Protein AF-0000000087408043 (afdb_homodimer)

Nearest PDB structures (foldseek):
  1xx7-assembly1_C  TM=9.697E-01  e=5.633E-14  Pyrococcus furiosus
  1xx7-assembly1_F  TM=9.811E-01  e=5.383E-13  Pyrococcus furiosus
  1xx7-assembly1_D  TM=9.753E-01  e=1.005E-12  Pyrococcus furiosus
  2cqz-assembly1_D  TM=9.389E-01  e=9.580E-13  Pyrococcus horikoshii OT3
  1xx7-assembly1_E  TM=9.677E-01  e=1.969E-12  Pyrococcus furiosus

Sequence (370 aa):
MSIIDLFIEAGNLKKLPRTGWLLRGVSNPESIADHSYRVALITLFLADELRAKGVEIDVERALKIAVLHDLAEARVTDIPLTAQYYLDKGKAEKKAAMELFIKTPNPREYFRLWREYEEGLSLEGRLVKFADKLEMLVQAHEYENAGFKDLDEFWSALDSLMESEFYEHFRELVEELAGLRKQNRMSIIDLFIEAGNLKKLPRTGWLLRGVSNPESIADHSYRVALITLFLADELRAKGVEIDVERALKIAVLHDLAEARVTDIPLTAQYYLDKGKAEKKAAMELFIKTPNPREYFRLWREYEEGLSLEGRLVKFADKLEMLVQAHEYENAGFKDLDEFWSALDSLMESEFYEHFRELVEELAGLRKQNR

Radius of gyration: 19.69 Å; Cα contacts (8 Å, |Δi|>4): 497; chains: 2; bounding box: 42×51×47 Å

Solvent-accessible surface area (backbone atoms only — not comparable to full-atom values): 19603 Å² total; per-residue (Å²): 124,54,57,63,55,50,58,56,45,52,50,41,22,50,71,37,50,40,38,62,45,41,78,48,65,40,87,80,48,55,23,44,21,24,51,39,29,52,23,28,46,47,34,48,56,52,41,52,50,40,38,74,71,68,44,95,63,57,53,46,59,26,43,54,28,30,60,44,59,60,56,26,33,39,75,69,45,62,75,33,74,81,54,43,77,80,39,65,56,66,61,55,36,50,54,36,36,52,64,56,30,64,44,45,98,51,30,69,59,52,49,50,38,38,44,20,41,78,68,48,73,38,73,43,20,40,46,35,52,52,26,44,51,50,44,50,44,55,49,49,50,52,42,40,75,73,66,52,59,82,61,64,75,61,55,58,50,52,58,56,48,66,70,36,90,56,22,81,82,40,42,68,60,54,50,50,54,57,49,56,53,60,68,75,101,123,55,57,62,55,50,56,56,45,53,48,40,22,50,72,38,49,39,39,62,45,42,78,47,64,38,88,81,47,55,23,44,22,24,52,40,29,54,22,28,47,46,34,49,56,52,39,51,49,39,39,73,70,66,44,95,60,58,53,47,58,26,42,53,30,30,61,44,60,59,55,27,35,39,76,69,43,65,75,33,73,81,54,42,77,80,39,63,56,68,61,54,35,51,54,37,35,53,63,56,30,63,45,45,98,51,30,69,59,53,49,50,41,38,44,20,43,77,67,48,71,37,72,42,20,40,46,35,53,51,27,44,50,50,44,50,45,54,49,49,51,53,43,40,74,72,66,50,59,83,60,63,76,60,56,58,50,52,59,56,48,66,70,36,92,56,22,82,83,40,42,69,60,53,50,49,54,56,50,54,54,60,68,77,101

InterPro domains:
  IPR003607 HD/PDEase domain [SM00471] (28-146)
  IPR003607 HD/PDEase domain [cd00077] (30-152)
  IPR006674 HD domain [PF13023] (11-157)
  IPR039356 5'-deoxynucleotidase YfbR/HDDC2 [PTHR11845] (4-182)

pLDDT: mean 94.1, std 6.01, range [60.28, 98.88]

Foldseek 3Di:
DAVVVLVVLLCLQQVAFQVQVVVLPPVDHGGNQRLLVQLLVLLLVLQVLCVVVVHPGDSVLLNLLSNLQCSLCSPVPNDDPVCCVVPVPVVSSLVSLQVSLVNDPCSPVSSVSNVCQVVVVDPSNVSSVLSSLLSQLVSVLVVLVVPRDDPVVSCVCLVVNCPDPCCVVCVVVSVVSVVSVVVSD/DAVVVLVVLLCLQQVAFQVQVVVLPPPDHGGNQRLLVQLLVLLLVLQVLCVVVVHPGDSVLLNLLSNLQCSLCSPVPNDDPVCCVVPVPVVSSLVSLQVSLVNDPCSPVSSVSNVCLVVVVDPSNLSSVLSSLLSQLVSVLVVLVVPRDDPVVSCVCLVVNCPDPCCVVCVVVSVVSVVSVVVSD

Secondary structure (DSSP, 8-state):
--HHHHHHHHTHHHH-B-HHHHTTT-SSPPBHHHHHHHHHHHHHHHHHHHHHTT----HHHHHHHHHHTTTTHHHH----HHHHTTS-HHHHHHHHHHHHHTTSS-HHHHHHHHHHHHHT-SHHHHHHHHHHHHHHHHHHHHHHHTT----HHHHTHHHHHHHSTTTTTTHHHHHHHHHHHHHH-/--HHHHHHHHTHHHH-B-HHHHTTT-SSPPBHHHHHHHHHHHHHHHHHHHHHTT----HHHHHHHHHHTTTTHHHH----HHHHTTS-HHHHHHHHHHHHHTTSS-HHHHHHHHHHHHHT-SHHHHHHHHHHHHHHHHHHHHHHHTT----HHHHTHHHHHHHSTTTTTTHHHHHHHHHHHHHH-

Organism: NCBI:txid2598455

Structure (mmCIF, N/CA/C/O backbone):
data_AF-0000000087408043-model_v1
#
loop_
_entity.id
_entity.type
_entity.pdbx_description
1 polymer "5'-deoxynucleotidase"
#
loop_
_atom_site.group_PDB
_atom_site.id
_atom_site.type_symbol
_atom_site.label_atom_id
_atom_site.label_alt_id
_atom_site.label_comp_id
_atom_site.label_asym_id
_atom_site.label_entity_id
_atom_site.label_seq_id
_atom_site.pdbx_PDB_ins_code
_atom_site.Cartn_x
_atom_site.Cartn_y
_atom_site.Cartn_z
_atom_site.occupancy
_atom_site.B_iso_or_equiv
_atom_site.auth_seq_id
_atom_site.auth_comp_id
_atom_site.auth_asym_id
_atom_site.auth_atom_id
_atom_site.pdbx_PDB_model_num
ATOM 1 N N . MET A 1 1 ? -7.551 -5.297 -23.344 1 60.69 1 MET A N 1
ATOM 2 C CA . MET A 1 1 ? -6.57 -5.141 -22.266 1 60.69 1 MET A CA 1
ATOM 3 C C . MET A 1 1 ? -6.977 -5.945 -21.047 1 60.69 1 MET A C 1
ATOM 5 O O . MET A 1 1 ? -8.141 -5.934 -20.641 1 60.69 1 MET A O 1
ATOM 9 N N . SER A 1 2 ? -6.027 -6.836 -20.641 1 84.25 2 SER A N 1
ATOM 10 C CA . SER A 1 2 ? -6.309 -7.762 -19.547 1 84.25 2 SER A CA 1
ATOM 11 C C . SER A 1 2 ? -5.992 -7.129 -18.188 1 84.25 2 SER A C 1
ATOM 13 O O . SER A 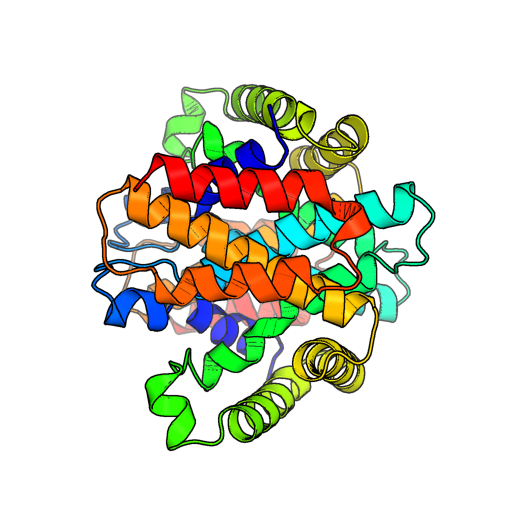1 2 ? -5.344 -6.082 -18.125 1 84.25 2 SER A O 1
ATOM 15 N N . ILE A 1 3 ? -6.621 -7.5 -17.172 1 90.12 3 ILE A N 1
ATOM 16 C CA . ILE A 1 3 ? -6.398 -6.965 -15.836 1 90.12 3 ILE A CA 1
ATOM 17 C C . ILE A 1 3 ? -4.922 -7.09 -15.469 1 90.12 3 ILE A C 1
ATOM 19 O O . ILE A 1 3 ? -4.398 -6.293 -14.68 1 90.12 3 ILE A O 1
ATOM 23 N N . ILE A 1 4 ? -4.238 -7.961 -16.094 1 92.62 4 ILE A N 1
ATOM 24 C CA . ILE A 1 4 ? -2.807 -8.125 -15.867 1 92.62 4 ILE A CA 1
ATOM 25 C C . ILE A 1 4 ? -2.062 -6.891 -16.375 1 92.62 4 ILE A C 1
ATOM 27 O O . ILE A 1 4 ? -1.07 -6.473 -15.766 1 92.62 4 ILE A O 1
ATOM 31 N N . ASP A 1 5 ? -2.559 -6.324 -17.469 1 92.88 5 ASP A N 1
ATOM 32 C CA . ASP A 1 5 ? -1.953 -5.098 -17.984 1 92.88 5 ASP A CA 1
ATOM 33 C C . ASP A 1 5 ? -2.031 -3.977 -16.953 1 92.88 5 ASP A C 1
ATOM 35 O O . ASP A 1 5 ? -1.109 -3.168 -16.828 1 92.88 5 ASP A O 1
ATOM 39 N N . LEU A 1 6 ? -3.109 -3.969 -16.266 1 94.25 6 LEU A N 1
ATOM 40 C CA . LEU A 1 6 ? -3.277 -2.969 -15.211 1 94.25 6 LEU A CA 1
ATOM 41 C C . LEU A 1 6 ? -2.301 -3.213 -14.062 1 94.25 6 LEU A C 1
ATOM 43 O O . LEU A 1 6 ? -1.716 -2.27 -13.531 1 94.25 6 LEU A O 1
ATOM 47 N N . PHE A 1 7 ? -2.145 -4.465 -13.68 1 96.44 7 PHE A N 1
ATOM 48 C CA . PHE A 1 7 ? -1.211 -4.801 -12.617 1 96.44 7 PHE A CA 1
ATOM 49 C C . PHE A 1 7 ? 0.212 -4.406 -12.992 1 96.44 7 PHE A C 1
ATOM 51 O O . PHE A 1 7 ? 0.951 -3.861 -12.172 1 96.44 7 PHE A O 1
ATOM 58 N N . ILE A 1 8 ? 0.54 -4.66 -14.234 1 95.5 8 ILE A N 1
ATOM 59 C CA . ILE A 1 8 ? 1.873 -4.328 -14.719 1 95.5 8 ILE A CA 1
ATOM 60 C C . ILE A 1 8 ? 2.051 -2.812 -14.742 1 95.5 8 ILE A C 1
ATOM 62 O O . ILE A 1 8 ? 3.059 -2.291 -14.258 1 95.5 8 ILE A O 1
ATOM 66 N N . GLU A 1 9 ? 1.071 -2.113 -15.25 1 95.06 9 GLU A N 1
ATOM 67 C CA . GLU A 1 9 ? 1.131 -0.656 -15.32 1 95.06 9 GLU A CA 1
ATOM 68 C C . GLU A 1 9 ? 1.212 -0.043 -13.922 1 95.06 9 GLU A C 1
ATOM 70 O O . GLU A 1 9 ? 1.909 0.952 -13.719 1 95.06 9 GLU A O 1
ATOM 75 N N . ALA A 1 10 ? 0.468 -0.609 -12.945 1 96.88 10 ALA A N 1
ATOM 76 C CA . ALA A 1 10 ? 0.521 -0.137 -11.562 1 96.88 10 ALA A CA 1
ATOM 77 C C . ALA A 1 10 ? 1.93 -0.273 -10.992 1 96.88 10 ALA A C 1
ATOM 79 O O . ALA A 1 10 ? 2.293 0.428 -10.047 1 96.88 10 ALA A O 1
ATOM 80 N N . GLY A 1 11 ? 2.73 -1.156 -11.562 1 97 11 GLY A N 1
ATOM 81 C CA . GLY A 1 11 ? 4.113 -1.339 -11.156 1 97 11 GLY A CA 1
ATOM 82 C C . GLY A 1 11 ? 4.965 -0.102 -11.367 1 97 11 GLY A C 1
ATOM 83 O O . GLY A 1 11 ? 6.008 0.058 -10.727 1 97 11 GLY A O 1
ATOM 84 N N . ASN A 1 12 ? 4.52 0.788 -12.281 1 97 12 ASN A N 1
ATOM 85 C CA . ASN A 1 12 ? 5.227 2.049 -12.484 1 97 12 ASN A CA 1
ATOM 86 C C . ASN A 1 12 ? 5.301 2.863 -11.195 1 97 12 ASN A C 1
ATOM 88 O O . ASN A 1 12 ? 6.27 3.59 -10.969 1 97 12 ASN A O 1
ATOM 92 N N . LEU A 1 13 ? 4.289 2.707 -10.312 1 98.25 13 LEU A N 1
ATOM 93 C CA . LEU A 1 13 ? 4.23 3.477 -9.07 1 98.25 13 LEU A CA 1
ATOM 94 C C . LEU A 1 13 ? 5.379 3.1 -8.141 1 98.25 13 LEU A C 1
ATOM 96 O O . LEU A 1 13 ? 5.773 3.891 -7.285 1 98.25 13 LEU A O 1
ATOM 100 N N . LYS A 1 14 ? 5.906 1.876 -8.305 1 98.12 14 LYS A N 1
ATOM 101 C CA . LYS A 1 14 ? 7.027 1.411 -7.5 1 98.12 14 LYS A CA 1
ATOM 102 C C . LYS A 1 14 ? 8.336 2.059 -7.945 1 98.12 14 LYS A C 1
ATOM 104 O O . LYS A 1 14 ? 9.305 2.104 -7.188 1 98.12 14 LYS A O 1
ATOM 109 N N . LYS A 1 15 ? 8.391 2.529 -9.148 1 96.12 15 LYS A N 1
ATOM 110 C CA . LYS A 1 15 ? 9.617 3.039 -9.758 1 96.12 15 LYS A CA 1
ATOM 111 C C . LYS A 1 15 ? 9.656 4.562 -9.719 1 96.12 15 LYS A C 1
ATOM 113 O O . LYS A 1 15 ? 10.734 5.164 -9.773 1 96.12 15 LYS A O 1
ATOM 118 N N . LEU A 1 16 ? 8.516 5.188 -9.664 1 96.19 16 LEU A N 1
ATOM 119 C CA . LEU A 1 16 ? 8.414 6.641 -9.727 1 96.19 16 LEU A CA 1
ATOM 120 C C . LEU A 1 16 ? 8.633 7.262 -8.352 1 96.19 16 LEU A C 1
ATOM 122 O O . LEU A 1 16 ? 7.898 6.969 -7.406 1 96.19 16 LEU A O 1
ATOM 126 N N . PRO A 1 17 ? 9.664 8.125 -8.227 1 95.75 17 PRO A N 1
ATOM 127 C CA . PRO A 1 17 ? 9.898 8.797 -6.949 1 95.75 17 PRO A CA 1
ATOM 128 C C . PRO A 1 17 ? 8.867 9.883 -6.648 1 95.75 17 PRO A C 1
ATOM 130 O O . PRO A 1 17 ? 8.281 10.445 -7.57 1 95.75 17 PRO A O 1
ATOM 133 N N . ARG A 1 18 ? 8.617 10.172 -5.387 1 96.56 18 ARG A N 1
ATOM 134 C CA . ARG A 1 18 ? 7.906 11.383 -5.004 1 96.56 18 ARG A CA 1
ATOM 135 C C . ARG A 1 18 ? 8.727 12.625 -5.348 1 96.56 18 ARG A C 1
ATOM 137 O O . ARG A 1 18 ? 9.648 12.992 -4.617 1 96.56 18 ARG A O 1
ATOM 144 N N . THR A 1 19 ? 8.32 13.297 -6.391 1 94.06 19 THR A N 1
ATOM 145 C CA . THR A 1 19 ? 9.133 14.32 -7.039 1 94.06 19 THR A CA 1
ATOM 146 C C . THR A 1 19 ? 9.305 15.539 -6.133 1 94.06 19 THR A C 1
ATOM 148 O O . THR A 1 19 ? 10.336 16.203 -6.164 1 94.06 19 THR A O 1
ATOM 151 N N . GLY A 1 20 ? 8.312 15.797 -5.332 1 91.88 20 GLY A N 1
ATOM 152 C CA . GLY A 1 20 ? 8.43 16.906 -4.406 1 91.88 20 GLY A CA 1
ATOM 153 C C . GLY A 1 20 ? 9.641 16.812 -3.496 1 91.88 20 GLY A C 1
ATOM 154 O O . GLY A 1 20 ? 10.328 17.797 -3.258 1 91.88 20 GLY A O 1
ATOM 155 N N . TRP A 1 21 ? 9.914 15.609 -2.977 1 95.38 21 TRP A N 1
ATOM 156 C CA . TRP A 1 21 ? 11.086 15.375 -2.131 1 95.38 21 TRP A CA 1
ATOM 157 C C . TRP A 1 21 ? 12.375 15.531 -2.928 1 95.38 21 TRP A C 1
ATOM 159 O O . TRP A 1 21 ? 13.352 16.109 -2.441 1 95.38 21 TRP A O 1
ATOM 169 N N . LEU A 1 22 ? 12.32 14.969 -4.117 1 92.88 22 LEU A N 1
ATOM 170 C CA . LEU A 1 22 ? 13.492 15 -4.988 1 92.88 22 LEU A CA 1
ATOM 171 C C . LEU A 1 22 ? 13.93 16.438 -5.266 1 92.88 22 LEU A C 1
ATOM 173 O O . LEU A 1 22 ? 15.117 16.75 -5.207 1 92.88 22 LEU A O 1
ATOM 177 N N . LEU A 1 23 ? 13.031 17.266 -5.52 1 92.44 23 LEU A N 1
ATOM 178 C CA . LEU A 1 23 ? 13.297 18.672 -5.859 1 92.44 23 LEU A CA 1
ATOM 179 C C . LEU A 1 23 ? 13.828 19.422 -4.648 1 92.44 23 LEU A C 1
ATOM 181 O O . LEU A 1 23 ? 14.414 20.5 -4.797 1 92.44 23 LEU A O 1
ATOM 185 N N . ARG A 1 24 ? 13.664 18.844 -3.48 1 93 24 ARG A N 1
ATOM 186 C CA . ARG A 1 24 ? 14.133 19.5 -2.268 1 93 24 ARG A CA 1
ATOM 187 C C . ARG A 1 24 ? 15.414 18.844 -1.754 1 93 24 ARG A C 1
ATOM 189 O O . ARG A 1 24 ? 15.82 19.094 -0.616 1 93 24 ARG A O 1
ATOM 196 N N . GLY A 1 25 ? 15.922 17.953 -2.576 1 92.81 25 GLY A N 1
ATOM 197 C CA . GLY A 1 25 ? 17.281 17.484 -2.295 1 92.81 25 GLY A CA 1
ATOM 198 C C . GLY A 1 25 ? 17.312 16.094 -1.682 1 92.81 25 GLY A C 1
ATOM 199 O O . GLY A 1 25 ? 18.375 15.586 -1.364 1 92.81 25 GLY A O 1
ATOM 200 N N . VAL A 1 26 ? 16.203 15.539 -1.469 1 94.62 26 VAL A N 1
ATOM 201 C CA . VAL A 1 26 ? 16.219 14.148 -1.018 1 94.62 26 VAL A CA 1
ATOM 202 C C . VAL A 1 26 ? 16.656 13.234 -2.162 1 94.62 26 VAL A C 1
ATOM 204 O O . VAL A 1 26 ? 15.891 13.016 -3.109 1 94.62 26 VAL A O 1
ATOM 207 N N . SER A 1 27 ? 17.781 12.656 -2.195 1 92.44 27 SER A N 1
ATOM 208 C CA . SER A 1 27 ? 18.438 12 -3.322 1 92.44 27 SER A CA 1
ATOM 209 C C . SER A 1 27 ? 17.703 10.719 -3.707 1 92.44 27 SER A C 1
ATOM 211 O O . SER A 1 27 ? 17.578 10.398 -4.891 1 92.44 27 SER A O 1
ATOM 213 N N . ASN A 1 28 ? 17.25 9.875 -2.732 1 92.88 28 ASN A N 1
ATOM 214 C CA . ASN A 1 28 ? 16.531 8.625 -2.975 1 92.88 28 ASN A CA 1
ATOM 215 C C . ASN A 1 28 ? 15.211 8.586 -2.213 1 92.88 28 ASN A C 1
ATOM 217 O O . ASN A 1 28 ? 15.039 7.77 -1.301 1 92.88 28 ASN A O 1
ATOM 221 N N . PRO A 1 29 ? 14.305 9.422 -2.699 1 96.88 29 PRO A N 1
ATOM 222 C CA . PRO A 1 29 ? 13.047 9.492 -1.956 1 96.88 29 PRO A CA 1
ATOM 223 C C . PRO A 1 29 ? 12.188 8.234 -2.137 1 96.88 29 PRO A C 1
ATOM 225 O O . PRO A 1 29 ? 12.477 7.406 -3.002 1 96.88 29 PRO A O 1
ATOM 228 N N . GLU A 1 30 ? 11.234 8.141 -1.348 1 98 30 GLU A N 1
ATOM 229 C CA . GLU A 1 30 ? 10.258 7.062 -1.46 1 98 30 GLU A CA 1
ATOM 230 C C . GLU A 1 30 ? 9.555 7.094 -2.812 1 98 30 GLU A C 1
ATOM 232 O O . GLU A 1 30 ? 9.414 8.156 -3.422 1 98 30 GLU A O 1
ATOM 237 N N . SER A 1 31 ? 9.125 5.91 -3.264 1 98.31 31 SER A N 1
ATOM 238 C CA . SER A 1 31 ? 8.32 5.828 -4.477 1 98.31 31 SER A CA 1
ATOM 239 C C . SER A 1 31 ? 6.871 6.223 -4.207 1 98.31 31 SER A C 1
ATOM 241 O O . SER A 1 31 ? 6.469 6.379 -3.051 1 98.31 31 SER A O 1
ATOM 243 N N . ILE A 1 32 ? 6.078 6.406 -5.246 1 98.44 32 ILE A N 1
ATOM 244 C CA . ILE A 1 32 ? 4.652 6.691 -5.113 1 98.44 32 ILE A CA 1
ATOM 245 C C . ILE A 1 32 ? 3.953 5.512 -4.438 1 98.44 32 ILE A C 1
ATOM 247 O O . ILE A 1 32 ? 3.092 5.707 -3.576 1 98.44 32 ILE A O 1
ATOM 251 N N . ALA A 1 33 ? 4.348 4.258 -4.809 1 98.75 33 ALA A N 1
ATOM 252 C CA . ALA A 1 33 ? 3.75 3.068 -4.203 1 98.75 33 ALA A CA 1
ATOM 253 C C . ALA A 1 33 ? 4.082 2.984 -2.719 1 98.75 33 ALA A C 1
ATOM 255 O O . ALA A 1 33 ? 3.234 2.607 -1.906 1 98.75 33 ALA A O 1
ATOM 256 N N . ASP A 1 34 ? 5.355 3.328 -2.336 1 98.62 34 ASP A N 1
ATOM 257 C CA . ASP A 1 34 ? 5.754 3.402 -0.934 1 98.62 34 ASP A CA 1
ATOM 258 C C . ASP A 1 34 ? 4.812 4.312 -0.144 1 98.62 34 ASP A C 1
ATOM 260 O O . ASP A 1 34 ? 4.297 3.92 0.905 1 98.62 34 ASP A O 1
ATOM 264 N N . HIS A 1 35 ? 4.637 5.449 -0.674 1 98.69 35 HIS A N 1
ATOM 265 C CA . HIS A 1 35 ? 3.768 6.453 -0.066 1 98.69 35 HIS A CA 1
ATOM 266 C C . HIS A 1 35 ? 2.334 5.941 0.043 1 98.69 35 HIS A C 1
ATOM 268 O O . HIS A 1 35 ? 1.718 6.035 1.107 1 98.69 35 HIS A O 1
ATOM 274 N N . SER A 1 36 ? 1.802 5.406 -1.021 1 98.81 36 SER A N 1
ATOM 275 C CA . SER A 1 36 ? 0.41 4.973 -1.08 1 98.81 36 SER A CA 1
ATOM 276 C C . SER A 1 36 ? 0.149 3.818 -0.118 1 98.81 36 SER A C 1
ATOM 278 O O . SER A 1 36 ? -0.943 3.705 0.443 1 98.81 36 SER A O 1
ATOM 280 N N . TYR A 1 37 ? 1.163 2.957 0.085 1 98.81 37 TYR A N 1
ATOM 281 C CA . TYR A 1 37 ? 1.024 1.879 1.059 1 98.81 37 TYR A CA 1
ATOM 282 C C . TYR A 1 37 ? 0.785 2.436 2.457 1 98.81 37 TYR A C 1
ATOM 284 O O . TYR A 1 37 ? -0.15 2.02 3.145 1 98.81 37 TYR A O 1
ATOM 292 N N . ARG A 1 38 ? 1.639 3.314 2.867 1 98.81 38 ARG A N 1
ATOM 293 C CA . ARG A 1 38 ? 1.516 3.84 4.223 1 98.81 38 ARG A CA 1
ATOM 294 C C . ARG A 1 38 ? 0.249 4.676 4.375 1 98.81 38 ARG A C 1
ATOM 296 O O . ARG A 1 38 ? -0.361 4.699 5.445 1 98.81 38 ARG A O 1
ATOM 303 N N . VAL A 1 39 ? -0.211 5.328 3.264 1 98.88 39 VAL A N 1
ATOM 304 C CA . VAL A 1 39 ? -1.492 6.027 3.301 1 98.88 39 VAL A CA 1
ATOM 305 C C . VAL A 1 39 ? -2.615 5.031 3.584 1 98.88 39 VAL A C 1
ATOM 307 O O . VAL A 1 39 ? -3.504 5.305 4.395 1 98.88 39 VAL A O 1
ATOM 310 N N . ALA A 1 40 ? -2.588 3.898 2.916 1 98.88 40 ALA A N 1
ATOM 311 C CA . ALA A 1 40 ? -3.609 2.877 3.133 1 98.88 40 ALA A CA 1
ATOM 312 C C . ALA A 1 40 ? -3.576 2.363 4.57 1 98.88 40 ALA A C 1
ATOM 314 O O . ALA A 1 40 ? -4.621 2.172 5.191 1 98.88 40 ALA A O 1
ATOM 315 N N . LEU A 1 41 ? -2.389 2.166 5.121 1 98.5 41 LEU A N 1
ATOM 316 C CA . LEU A 1 41 ? -2.221 1.707 6.496 1 98.5 41 LEU A CA 1
ATOM 317 C C . LEU A 1 41 ? -2.797 2.719 7.48 1 98.5 41 LEU A C 1
ATOM 319 O O . LEU A 1 41 ? -3.551 2.35 8.383 1 98.5 41 LEU A O 1
ATOM 323 N N . ILE A 1 42 ? -2.443 3.988 7.309 1 98.38 42 ILE A N 1
ATOM 324 C CA . ILE A 1 42 ? -2.93 5.059 8.172 1 98.38 42 ILE A CA 1
ATOM 325 C C . ILE A 1 42 ? -4.449 5.156 8.07 1 98.38 42 ILE A C 1
ATOM 327 O O . ILE A 1 42 ? -5.145 5.254 9.086 1 98.38 42 ILE A O 1
ATOM 331 N N . THR A 1 43 ? -4.949 5.094 6.836 1 98.69 43 THR A N 1
ATOM 332 C CA . THR A 1 43 ? -6.391 5.16 6.605 1 98.69 43 THR A CA 1
ATOM 333 C C . THR A 1 43 ? -7.109 4.047 7.363 1 98.69 43 THR A C 1
ATOM 335 O O . THR A 1 43 ? -8.156 4.277 7.965 1 98.69 43 THR A O 1
ATOM 338 N N . LEU A 1 44 ? -6.57 2.852 7.32 1 98.38 44 LEU A N 1
ATOM 339 C CA . LEU A 1 44 ? -7.16 1.713 8.016 1 98.38 44 LEU A CA 1
ATOM 340 C C . LEU A 1 44 ? -7.34 2.014 9.5 1 98.38 44 LEU A C 1
ATOM 342 O O . LEU A 1 44 ? -8.445 1.887 10.031 1 98.38 44 LEU A O 1
ATOM 346 N N . PHE A 1 45 ? -6.293 2.48 10.156 1 97.56 45 PHE A N 1
ATOM 347 C CA . PHE A 1 45 ? -6.332 2.709 11.594 1 97.56 45 PHE A CA 1
ATOM 348 C C . PHE A 1 45 ? -7.258 3.871 11.938 1 97.56 45 PHE A C 1
ATOM 350 O O . PHE A 1 45 ? -8.023 3.803 12.898 1 97.56 45 PHE A O 1
ATOM 357 N N . LEU A 1 46 ? -7.219 4.941 11.164 1 97.75 46 LEU A N 1
ATOM 358 C CA . LEU A 1 46 ? -8.055 6.105 11.43 1 97.75 46 LEU A CA 1
ATOM 359 C C . LEU A 1 46 ? -9.523 5.777 11.211 1 97.75 46 LEU A C 1
ATOM 361 O O . LEU A 1 46 ? -10.383 6.184 12.008 1 97.75 46 LEU A O 1
ATOM 365 N N . ALA A 1 47 ? -9.828 5.078 10.109 1 98.12 47 ALA A N 1
ATOM 366 C CA . ALA A 1 47 ? -11.211 4.723 9.805 1 98.12 47 ALA A CA 1
ATOM 367 C C . ALA A 1 47 ? -11.797 3.822 10.891 1 98.12 47 ALA A C 1
ATOM 369 O O . ALA A 1 47 ? -12.93 4.027 11.328 1 98.12 47 ALA A O 1
ATOM 370 N N . ASP A 1 48 ? -11.047 2.824 11.305 1 97.31 48 ASP A N 1
ATOM 371 C CA . ASP A 1 48 ? -11.5 1.937 12.367 1 97.31 48 ASP A CA 1
ATOM 372 C C . ASP A 1 48 ? -11.734 2.709 13.664 1 97.31 48 ASP A C 1
ATOM 374 O O . ASP A 1 48 ? -12.688 2.426 14.398 1 97.31 48 ASP A O 1
ATOM 378 N N . GLU A 1 49 ? -10.812 3.623 13.977 1 96.06 49 GLU A N 1
ATOM 379 C CA . GLU A 1 49 ? -10.969 4.434 15.18 1 96.06 49 GLU A CA 1
ATOM 380 C C . GLU A 1 49 ? -12.227 5.285 15.117 1 96.06 49 GLU A C 1
ATOM 382 O O . GLU A 1 49 ? -12.961 5.398 16.109 1 96.06 49 GLU A O 1
ATOM 387 N N . LEU A 1 50 ? -12.484 5.926 13.984 1 97.38 50 LEU A N 1
ATOM 388 C CA . LEU A 1 50 ? -13.695 6.719 13.812 1 97.38 50 LEU A CA 1
ATOM 389 C C . LEU A 1 50 ? -14.938 5.859 14 1 97.38 50 LEU A C 1
ATOM 391 O O . LEU A 1 50 ? -15.883 6.266 14.688 1 97.38 50 LEU A O 1
ATOM 395 N N . ARG A 1 51 ? -14.914 4.699 13.336 1 96.5 51 ARG A N 1
ATOM 396 C CA . ARG A 1 51 ? -16.031 3.777 13.484 1 96.5 51 ARG A CA 1
ATOM 397 C C . ARG A 1 51 ? -16.25 3.41 14.953 1 96.5 51 ARG A C 1
ATOM 399 O O . ARG A 1 51 ? -17.391 3.381 15.43 1 96.5 51 ARG A O 1
ATOM 406 N N . ALA A 1 52 ? -15.172 3.139 15.68 1 95.06 52 ALA A N 1
ATOM 407 C CA . ALA A 1 52 ? -15.234 2.777 17.094 1 95.06 52 ALA A CA 1
ATOM 408 C C . ALA A 1 52 ? -15.797 3.928 17.922 1 95.06 52 ALA A C 1
ATOM 410 O O . ALA A 1 52 ? -16.453 3.703 18.953 1 95.06 52 ALA A O 1
ATOM 411 N N . LYS A 1 53 ? -15.617 5.141 17.484 1 95.25 53 LYS A N 1
ATOM 412 C CA . LYS A 1 53 ? -16.078 6.336 18.172 1 95.25 53 LYS A CA 1
ATOM 413 C C . LYS A 1 53 ? -17.516 6.676 17.781 1 95.25 53 LYS A C 1
ATOM 415 O O . LYS A 1 53 ? -18.047 7.703 18.203 1 95.25 53 LYS A O 1
ATOM 420 N N . GLY A 1 54 ? -18.078 5.91 16.922 1 96 54 GLY A N 1
ATOM 421 C CA . GLY A 1 54 ? -19.484 6.062 16.578 1 96 54 GLY A CA 1
ATOM 422 C C . GLY A 1 54 ? -19.719 6.895 15.336 1 96 54 GLY A C 1
ATOM 423 O O . GLY A 1 54 ? -20.859 7.184 14.977 1 96 54 GLY A O 1
ATOM 424 N N . VAL A 1 55 ? -18.641 7.258 14.648 1 96.69 55 VAL A N 1
ATOM 425 C CA . VAL A 1 55 ? -18.781 7.988 13.391 1 96.69 55 VAL A CA 1
ATOM 426 C C . VAL A 1 55 ? -19.234 7.035 12.289 1 96.69 55 VAL A C 1
ATOM 428 O O . VAL A 1 55 ? -18.734 5.91 12.188 1 96.69 55 VAL A O 1
ATOM 431 N N . GLU A 1 56 ? -20.219 7.43 11.5 1 97.06 56 GLU A N 1
ATOM 432 C CA . GLU A 1 56 ? -20.703 6.609 10.391 1 97.06 56 GLU A CA 1
ATOM 433 C C . GLU A 1 56 ? -19.719 6.633 9.219 1 97.06 56 GLU A C 1
ATOM 435 O O . GLU A 1 56 ? -19.922 7.355 8.242 1 97.06 56 GLU A O 1
ATOM 440 N N . ILE A 1 57 ? -18.734 5.832 9.273 1 97.62 57 ILE A N 1
ATOM 441 C CA . ILE A 1 57 ? -17.719 5.742 8.234 1 97.62 57 ILE A CA 1
ATOM 442 C C . ILE A 1 57 ? -17.703 4.332 7.645 1 97.62 57 ILE A C 1
ATOM 444 O O . ILE A 1 57 ? -17.875 3.348 8.367 1 97.62 57 ILE A O 1
ATOM 448 N N . ASP A 1 58 ? -17.672 4.227 6.336 1 98.56 58 ASP A N 1
ATOM 449 C CA . ASP A 1 58 ? -17.5 2.965 5.621 1 98.56 58 ASP A CA 1
ATOM 450 C C . ASP A 1 58 ? -16.031 2.635 5.426 1 98.56 58 ASP A C 1
ATOM 452 O O . ASP A 1 58 ? -15.398 3.102 4.473 1 98.56 58 ASP A O 1
ATOM 456 N N . VAL A 1 59 ? -15.477 1.717 6.23 1 98.38 59 VAL A N 1
ATOM 457 C CA . VAL A 1 59 ? -14.055 1.41 6.246 1 98.38 59 VAL A CA 1
ATOM 458 C C . VAL A 1 59 ? -13.648 0.77 4.922 1 98.38 59 VAL A C 1
ATOM 460 O O . VAL A 1 59 ? -12.57 1.054 4.395 1 98.38 59 VAL A O 1
ATOM 463 N N . GLU A 1 60 ? -14.508 -0.127 4.398 1 98.69 60 GLU A N 1
ATOM 464 C CA . GLU A 1 60 ? -14.227 -0.724 3.096 1 98.69 60 GLU A CA 1
ATOM 465 C C . GLU A 1 60 ? -14.023 0.348 2.029 1 98.69 60 GLU A C 1
ATOM 467 O O . GLU A 1 60 ? -13.039 0.314 1.285 1 98.69 60 GLU A O 1
ATOM 472 N N . ARG A 1 61 ? -14.969 1.225 2.018 1 98.5 61 ARG A N 1
ATOM 473 C CA . ARG A 1 61 ? -14.93 2.301 1.032 1 98.5 61 ARG A CA 1
ATOM 474 C C . ARG A 1 61 ? -13.68 3.16 1.213 1 98.5 61 ARG A C 1
ATOM 476 O O . ARG A 1 61 ? -13 3.492 0.239 1 98.5 61 ARG A O 1
ATOM 483 N N . ALA A 1 62 ? -13.312 3.533 2.447 1 98.88 62 ALA A N 1
ATOM 484 C CA . ALA A 1 62 ? -12.125 4.328 2.738 1 98.88 62 ALA A CA 1
ATOM 485 C C . ALA A 1 62 ? -10.859 3.617 2.266 1 98.88 62 ALA A C 1
ATOM 487 O O . ALA A 1 62 ? -9.984 4.238 1.661 1 98.88 62 ALA A O 1
ATOM 488 N N . LEU A 1 63 ? -10.789 2.326 2.475 1 98.81 63 LEU A N 1
ATOM 489 C CA . LEU A 1 63 ? -9.617 1.554 2.078 1 98.81 63 LEU A CA 1
ATOM 490 C C . LEU A 1 63 ? -9.516 1.447 0.561 1 98.81 63 LEU A C 1
ATOM 492 O O . LEU A 1 63 ? -8.43 1.528 -0.005 1 98.81 63 LEU A O 1
ATOM 496 N N . LYS A 1 64 ? -10.664 1.223 -0.075 1 98.69 64 LYS A N 1
ATOM 497 C CA . LYS A 1 64 ? -10.664 1.199 -1.535 1 98.69 64 LYS A CA 1
ATOM 498 C C . LYS A 1 64 ? -10.125 2.51 -2.105 1 98.69 64 LYS A C 1
ATOM 500 O O . LYS A 1 64 ? -9.289 2.502 -3.008 1 98.69 64 LYS A O 1
ATOM 505 N N . ILE A 1 65 ? -10.578 3.607 -1.536 1 98.81 65 ILE A N 1
ATOM 506 C CA . ILE A 1 65 ? -10.141 4.922 -1.993 1 98.81 65 ILE A CA 1
ATOM 507 C C . ILE A 1 65 ? -8.641 5.082 -1.756 1 98.81 65 ILE A C 1
ATOM 509 O O . ILE A 1 65 ? -7.91 5.531 -2.641 1 98.81 65 ILE A O 1
ATOM 513 N N . ALA A 1 66 ? -8.18 4.688 -0.583 1 98.88 66 ALA A N 1
ATOM 514 C CA . ALA A 1 66 ? -6.773 4.828 -0.235 1 98.88 66 ALA A CA 1
ATOM 515 C C . ALA A 1 66 ? -5.887 4.047 -1.201 1 98.88 66 ALA A C 1
ATOM 517 O O . ALA A 1 66 ? -4.824 4.523 -1.606 1 98.88 66 ALA A O 1
ATOM 518 N N . VAL A 1 67 ? -6.297 2.873 -1.616 1 98.62 67 VAL A N 1
ATOM 519 C CA . VAL A 1 67 ? -5.535 1.994 -2.498 1 98.62 67 VAL A CA 1
ATOM 520 C C . VAL A 1 67 ? -5.539 2.559 -3.918 1 98.62 67 VAL A C 1
ATOM 522 O O . VAL A 1 67 ? -4.551 2.432 -4.645 1 98.62 67 VAL A O 1
ATOM 525 N N . LEU A 1 68 ? -6.559 3.299 -4.289 1 98.25 68 LEU A N 1
ATOM 526 C CA . LEU A 1 68 ? -6.754 3.703 -5.676 1 98.25 68 LEU A CA 1
ATOM 527 C C . LEU A 1 68 ? -6.27 5.133 -5.902 1 98.25 68 LEU A C 1
ATOM 529 O O . LEU A 1 68 ? -6.078 5.555 -7.043 1 98.25 68 LEU A O 1
ATOM 533 N N . HIS A 1 69 ? -6.055 5.918 -4.859 1 97.94 69 HIS A N 1
ATOM 534 C CA . HIS A 1 69 ? -6.047 7.371 -4.965 1 97.94 69 HIS A CA 1
ATOM 535 C C . HIS A 1 69 ? -4.906 7.855 -5.855 1 97.94 69 HIS A C 1
ATOM 537 O O . HIS A 1 69 ? -5.066 8.82 -6.605 1 97.94 69 HIS A O 1
ATOM 543 N N . ASP A 1 70 ? -3.838 7.16 -5.902 1 97.25 70 ASP A N 1
ATOM 544 C CA . ASP A 1 70 ? -2.686 7.625 -6.668 1 97.25 70 ASP A CA 1
ATOM 545 C C . ASP A 1 70 ? -2.516 6.809 -7.949 1 97.25 70 ASP A C 1
ATOM 547 O O . ASP A 1 70 ? -1.521 6.961 -8.664 1 97.25 70 ASP A O 1
ATOM 551 N N . LEU A 1 71 ? -3.416 5.883 -8.258 1 97 71 LEU A N 1
ATOM 552 C CA . LEU A 1 71 ? -3.24 4.934 -9.359 1 97 71 LEU A CA 1
ATOM 553 C C . LEU A 1 71 ? -3.045 5.66 -10.68 1 97 71 LEU A C 1
ATOM 555 O O . LEU A 1 71 ? -2.293 5.199 -11.547 1 97 71 LEU A O 1
ATOM 559 N N . ALA A 1 72 ? -3.697 6.816 -10.828 1 95.12 72 ALA A N 1
ATOM 560 C CA . ALA A 1 72 ? -3.586 7.586 -12.062 1 95.12 72 ALA A CA 1
ATOM 561 C C . ALA A 1 72 ? -2.15 8.055 -12.289 1 95.12 72 ALA A C 1
ATOM 563 O O . ALA A 1 72 ? -1.735 8.266 -13.43 1 95.12 72 ALA A O 1
ATOM 564 N N . GLU A 1 73 ? -1.366 8.148 -11.258 1 96.06 73 GLU A N 1
ATOM 565 C CA . GLU A 1 73 ? 0.013 8.609 -11.352 1 96.06 73 GLU A CA 1
ATOM 566 C C . GLU A 1 73 ? 0.905 7.57 -12.016 1 96.06 73 GLU A C 1
ATOM 568 O O . GLU A 1 73 ? 2.025 7.879 -12.43 1 96.06 73 GLU A O 1
ATOM 573 N N . ALA A 1 74 ? 0.414 6.355 -12.172 1 96.12 74 ALA A N 1
ATOM 574 C CA . ALA A 1 74 ? 1.153 5.344 -12.922 1 96.12 74 ALA A CA 1
ATOM 575 C C . ALA A 1 74 ? 1.374 5.785 -14.367 1 96.12 74 ALA A C 1
ATOM 577 O O . ALA A 1 74 ? 2.336 5.359 -15.016 1 96.12 74 ALA A O 1
ATOM 578 N N . ARG A 1 75 ? 0.518 6.664 -14.844 1 93.62 75 ARG A N 1
ATOM 579 C CA . ARG A 1 75 ? 0.612 7.148 -16.219 1 93.62 75 ARG A CA 1
ATOM 580 C C . ARG A 1 75 ? 1.085 8.594 -16.266 1 93.62 75 ARG A C 1
ATOM 582 O O . ARG A 1 75 ? 1.983 8.945 -17.031 1 93.62 75 ARG A O 1
ATOM 589 N N . VAL A 1 76 ? 0.532 9.391 -15.336 1 93.25 76 VAL A N 1
ATOM 590 C CA . VAL A 1 76 ? 0.781 10.828 -15.414 1 93.25 76 VAL A CA 1
ATOM 591 C C . VAL A 1 76 ? 2.047 11.172 -14.633 1 93.25 76 VAL A C 1
ATOM 593 O O . VAL A 1 76 ? 2.611 12.258 -14.797 1 93.25 76 VAL A O 1
ATOM 596 N N . THR A 1 77 ? 2.521 10.234 -13.781 1 90.81 77 THR A N 1
ATOM 597 C CA . THR A 1 77 ? 3.668 10.414 -12.898 1 90.81 77 THR A CA 1
ATOM 598 C C . THR A 1 77 ? 3.344 11.398 -11.781 1 90.81 77 THR A C 1
ATOM 600 O O . THR A 1 77 ? 2.186 11.781 -11.602 1 90.81 77 THR A O 1
ATOM 603 N N . ASP A 1 78 ? 4.277 11.617 -10.922 1 91 78 ASP A N 1
ATOM 604 C CA . ASP A 1 78 ? 4.102 12.57 -9.828 1 91 78 ASP A CA 1
ATOM 605 C C . ASP A 1 78 ? 4.504 13.977 -10.25 1 91 78 ASP A C 1
ATOM 607 O O . ASP A 1 78 ? 5.668 14.359 -10.133 1 91 78 ASP A O 1
ATOM 611 N N . ILE A 1 79 ? 3.564 14.719 -10.633 1 86.81 79 ILE A N 1
ATOM 612 C CA . ILE A 1 79 ? 3.822 16.078 -11.094 1 86.81 79 ILE A CA 1
ATOM 613 C C . ILE A 1 79 ? 3.941 17.016 -9.891 1 86.81 79 ILE A C 1
ATOM 615 O O . ILE A 1 79 ? 2.973 17.219 -9.148 1 86.81 79 ILE A O 1
ATOM 619 N N . PRO A 1 80 ? 5.082 17.641 -9.797 1 84.75 80 PRO A N 1
ATOM 620 C CA . PRO A 1 80 ? 5.281 18.5 -8.625 1 84.75 80 PRO A CA 1
ATOM 621 C C . PRO A 1 80 ? 4.473 19.797 -8.703 1 84.75 80 PRO A C 1
ATOM 623 O O . PRO A 1 80 ? 4.035 20.188 -9.781 1 84.75 80 PRO A O 1
ATOM 626 N N . LEU A 1 81 ? 4.305 20.406 -7.543 1 80.06 81 LEU A N 1
ATOM 627 C CA . LEU A 1 81 ? 3.51 21.625 -7.43 1 80.06 81 LEU A CA 1
ATOM 628 C C . LEU A 1 81 ? 4.02 22.688 -8.391 1 80.06 81 LEU A C 1
ATOM 630 O O . LEU A 1 81 ? 3.227 23.422 -8.984 1 80.06 81 LEU A O 1
ATOM 634 N N . THR A 1 82 ? 5.277 22.844 -8.594 1 80.75 82 THR A N 1
ATOM 635 C CA . THR A 1 82 ? 5.875 23.859 -9.453 1 80.75 82 THR A CA 1
ATOM 636 C C . THR A 1 82 ? 5.434 23.672 -10.898 1 80.75 82 THR A C 1
ATOM 638 O O . THR A 1 82 ? 5.246 24.641 -11.633 1 80.75 82 THR A O 1
ATOM 641 N N . ALA A 1 83 ? 5.242 22.469 -11.305 1 82.88 83 ALA A N 1
ATOM 642 C CA . ALA A 1 83 ? 4.871 22.156 -12.688 1 82.88 83 ALA A CA 1
ATOM 643 C C . ALA A 1 83 ? 3.361 22.25 -12.883 1 82.88 83 ALA A C 1
ATOM 645 O O . ALA A 1 83 ? 2.887 22.453 -14 1 82.88 83 ALA A O 1
ATOM 646 N N . GLN A 1 84 ? 2.664 22.094 -11.734 1 84.12 84 GLN A N 1
ATOM 647 C CA . GLN A 1 84 ? 1.207 22.094 -11.812 1 84.12 84 GLN A CA 1
ATOM 648 C C . GLN A 1 84 ? 0.689 23.484 -12.211 1 84.12 84 GLN A C 1
ATOM 650 O O . GLN A 1 84 ? -0.438 23.609 -12.695 1 84.12 84 GLN A O 1
ATOM 655 N N . TYR A 1 85 ? 1.511 24.469 -12.047 1 80.62 85 TYR A N 1
ATOM 656 C CA . TYR A 1 85 ? 1.181 25.828 -12.477 1 80.62 85 TYR A CA 1
ATOM 657 C C . TYR A 1 85 ? 1.046 25.906 -13.992 1 80.62 85 TYR A C 1
ATOM 659 O O . TYR A 1 85 ? 0.229 26.656 -14.508 1 80.62 85 TYR A O 1
ATOM 667 N N . TYR A 1 86 ? 1.708 25.125 -14.672 1 83.81 86 TYR A N 1
ATOM 668 C CA . TYR A 1 86 ? 1.787 25.188 -16.125 1 83.81 86 TYR A CA 1
ATOM 669 C C . TYR A 1 86 ? 0.898 24.141 -16.766 1 83.81 86 TYR A C 1
ATOM 671 O O . TYR A 1 86 ? 0.591 24.203 -17.953 1 83.81 86 TYR A O 1
ATOM 679 N N . LEU A 1 87 ? 0.498 23.156 -15.953 1 83.38 87 LEU A N 1
ATOM 680 C CA . LEU A 1 87 ? -0.257 22.016 -16.469 1 83.38 87 LEU A CA 1
ATOM 681 C C . LEU A 1 87 ? -1.525 21.797 -15.648 1 83.38 87 LEU A C 1
ATOM 683 O O . LEU A 1 87 ? -1.542 22.031 -14.438 1 83.38 87 LEU A O 1
ATOM 687 N N . ASP A 1 88 ? -2.436 21.359 -16.312 1 88.06 88 ASP A N 1
ATOM 688 C CA . ASP A 1 88 ? -3.646 20.969 -15.602 1 88.06 88 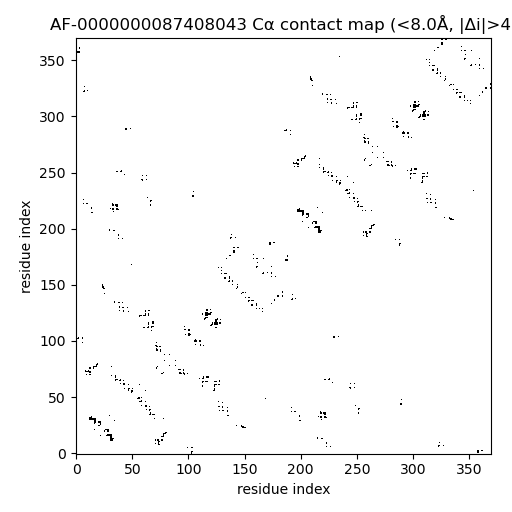ASP A CA 1
ATOM 689 C C . ASP A 1 88 ? -3.553 19.531 -15.109 1 88.06 88 ASP A C 1
ATOM 691 O O . ASP A 1 88 ? -4.031 18.609 -15.781 1 88.06 88 ASP A O 1
ATOM 695 N N . LYS A 1 89 ? -3.008 19.359 -13.945 1 87.5 89 LYS A N 1
ATOM 696 C CA . LYS A 1 89 ? -2.791 18.031 -13.383 1 87.5 89 LYS A CA 1
ATOM 697 C C . LYS A 1 89 ? -4.113 17.297 -13.195 1 87.5 89 LYS A C 1
ATOM 699 O O . LYS A 1 89 ? -4.203 16.094 -13.453 1 87.5 89 LYS A O 1
ATOM 704 N N . GLY A 1 90 ? -5.105 18.016 -12.805 1 89.12 90 GLY A N 1
ATOM 705 C CA . GLY A 1 90 ? -6.402 17.406 -12.555 1 89.12 90 GLY A CA 1
ATOM 706 C C . GLY A 1 90 ? -7.016 16.781 -13.789 1 89.12 90 GLY A C 1
ATOM 707 O O . GLY A 1 90 ? -7.504 15.648 -13.742 1 89.12 90 GLY A O 1
ATOM 708 N N . LYS A 1 91 ? -6.938 17.516 -14.844 1 89.88 91 LYS A N 1
ATOM 709 C CA . LYS A 1 91 ? -7.48 17.016 -16.109 1 89.88 91 LYS A CA 1
ATOM 710 C C . LYS A 1 91 ? -6.711 15.789 -16.594 1 89.88 91 LYS A C 1
ATOM 712 O O . LYS A 1 91 ? -7.305 14.82 -17.078 1 89.88 91 LYS A O 1
ATOM 717 N N . ALA A 1 92 ? -5.387 15.859 -16.547 1 90.5 92 ALA A N 1
ATOM 718 C CA . ALA A 1 92 ? -4.543 14.742 -16.969 1 90.5 92 ALA A CA 1
ATOM 719 C C . ALA A 1 92 ? -4.809 13.5 -16.125 1 90.5 92 ALA A C 1
ATOM 721 O O . ALA A 1 92 ? -4.91 12.391 -16.672 1 90.5 92 ALA A O 1
ATOM 722 N N . GLU A 1 93 ? -4.926 13.68 -14.812 1 93.69 93 GLU A N 1
ATOM 723 C CA . GLU A 1 93 ? -5.172 12.562 -13.906 1 93.69 93 GLU A CA 1
ATOM 724 C C . GLU A 1 93 ? -6.551 11.961 -14.141 1 93.69 93 GLU A C 1
ATOM 726 O O . GLU A 1 93 ? -6.727 10.742 -14.039 1 93.69 93 GLU A O 1
ATOM 731 N N . LYS A 1 94 ? -7.484 12.797 -14.43 1 93.31 94 LYS A N 1
ATOM 732 C CA . LYS A 1 94 ? -8.828 12.305 -14.719 1 93.31 94 LYS A CA 1
ATOM 733 C C . LYS A 1 94 ? -8.836 11.422 -15.961 1 93.31 94 LYS A C 1
ATOM 735 O O . LYS A 1 94 ? -9.438 10.344 -15.961 1 93.31 94 LYS A O 1
ATOM 740 N N . LYS A 1 95 ? -8.203 11.891 -17 1 93.44 95 LYS A N 1
ATOM 741 C CA . LYS A 1 95 ? -8.109 11.109 -18.234 1 93.44 95 LYS A CA 1
ATOM 742 C C . LYS A 1 95 ? -7.395 9.781 -17.984 1 93.44 95 LYS A C 1
ATOM 744 O O . LYS A 1 95 ? -7.852 8.734 -18.438 1 93.44 95 LYS A O 1
ATOM 749 N N . ALA A 1 96 ? -6.301 9.828 -17.25 1 93.94 96 ALA A N 1
ATOM 750 C CA . ALA A 1 96 ? -5.527 8.625 -16.938 1 93.94 96 ALA A CA 1
ATOM 751 C C . ALA A 1 96 ? -6.355 7.645 -16.109 1 93.94 96 ALA A C 1
ATOM 753 O O . ALA A 1 96 ? -6.332 6.438 -16.375 1 93.94 96 ALA A O 1
ATOM 754 N N . ALA A 1 97 ? -7.051 8.164 -15.117 1 93.94 97 ALA A N 1
ATOM 755 C CA . ALA A 1 97 ? -7.887 7.324 -14.266 1 93.94 97 ALA A CA 1
ATOM 756 C C . ALA A 1 97 ? -8.945 6.594 -15.086 1 93.94 97 ALA A C 1
ATOM 758 O O . ALA A 1 97 ? -9.148 5.387 -14.93 1 93.94 97 ALA A O 1
ATOM 759 N N . MET A 1 98 ? -9.57 7.309 -15.953 1 93 98 MET A N 1
ATOM 760 C CA . MET A 1 98 ? -10.602 6.715 -16.797 1 93 98 MET A CA 1
ATOM 761 C C . MET A 1 98 ? -10.039 5.582 -17.641 1 93 98 MET A C 1
ATOM 763 O O . MET A 1 98 ? -10.633 4.508 -17.734 1 93 98 MET A O 1
ATOM 767 N N . GLU A 1 99 ? -8.93 5.805 -18.203 1 92.19 99 GLU A N 1
ATOM 768 C CA . GLU A 1 99 ? -8.312 4.809 -19.078 1 92.19 99 GLU A CA 1
ATOM 769 C C . GLU A 1 99 ? -7.844 3.596 -18.281 1 92.19 99 GLU A C 1
ATOM 771 O O . GLU A 1 99 ? -7.891 2.467 -18.766 1 92.19 99 GLU A O 1
ATOM 776 N N . LEU A 1 100 ? -7.379 3.85 -17.078 1 92.38 100 LEU A N 1
ATOM 777 C CA . LEU A 1 100 ? -6.883 2.764 -16.25 1 92.38 100 LEU A CA 1
ATOM 778 C C . LEU A 1 100 ? -8.031 1.909 -15.727 1 92.38 100 LEU A C 1
ATOM 780 O O . LEU A 1 100 ? -7.961 0.678 -15.758 1 92.38 100 LEU A O 1
ATOM 784 N N . PHE A 1 101 ? -9.117 2.549 -15.305 1 92.69 101 PHE A N 1
ATOM 785 C CA . PHE A 1 101 ? -10.18 1.828 -14.617 1 92.69 101 PHE A CA 1
ATOM 786 C C . PHE A 1 101 ? -11.047 1.064 -15.617 1 92.69 101 PHE A C 1
ATOM 788 O O . PHE A 1 101 ? -11.734 0.111 -15.242 1 92.69 101 PHE A O 1
ATOM 795 N N . ILE A 1 102 ? -10.977 1.46 -16.891 1 89.81 102 ILE A N 1
ATOM 796 C CA . ILE A 1 102 ? -11.766 0.777 -17.922 1 89.81 102 ILE A CA 1
ATOM 797 C C . ILE A 1 102 ? -11.352 -0.69 -18 1 89.81 102 ILE A C 1
ATOM 799 O O . ILE A 1 102 ? -12.141 -1.547 -18.391 1 89.81 102 ILE A O 1
ATOM 803 N N . LYS A 1 103 ? -10.203 -1.049 -17.516 1 84 103 LYS A N 1
ATOM 804 C CA . LYS A 1 103 ? -9.633 -2.393 -17.578 1 84 103 LYS A CA 1
ATOM 805 C C . LYS A 1 103 ? -10.062 -3.223 -16.359 1 84 103 LYS A C 1
ATOM 807 O O . LYS A 1 103 ? -9.727 -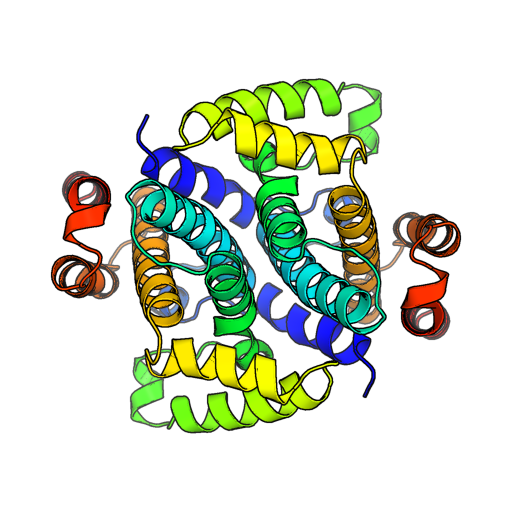4.402 -16.266 1 84 103 LYS A O 1
ATOM 812 N N . THR A 1 104 ? -10.836 -2.652 -15.484 1 89.44 104 THR A N 1
ATOM 813 C CA . THR A 1 104 ? -11.203 -3.314 -14.234 1 89.44 104 THR A CA 1
ATOM 814 C C . THR A 1 104 ? -12.617 -3.883 -14.312 1 89.44 104 THR A C 1
ATOM 816 O O . THR A 1 104 ? -13.375 -3.539 -15.219 1 89.44 104 THR A O 1
ATOM 819 N N . PRO A 1 105 ? -13 -4.785 -13.438 1 82.19 105 PRO A N 1
ATOM 820 C CA . PRO A 1 105 ? -14.328 -5.402 -13.453 1 82.19 105 PRO A CA 1
ATOM 821 C C . PRO A 1 105 ? -15.445 -4.41 -13.141 1 82.19 105 PRO A C 1
ATOM 823 O O . PRO A 1 105 ? -16.594 -4.633 -13.516 1 82.19 105 PRO A O 1
ATOM 826 N N . ASN A 1 106 ? -15.133 -3.309 -12.492 1 91.56 106 ASN A N 1
ATOM 827 C CA . ASN A 1 106 ? -16.125 -2.309 -12.117 1 91.56 106 ASN A CA 1
ATOM 828 C C . ASN A 1 106 ? -15.602 -0.891 -12.344 1 91.56 106 ASN A C 1
ATOM 830 O O . ASN A 1 106 ? -15.477 -0.112 -11.398 1 91.56 106 ASN A O 1
ATOM 834 N N . PRO A 1 107 ? -15.477 -0.55 -13.594 1 93.06 107 PRO A N 1
ATOM 835 C CA . PRO A 1 107 ? -14.828 0.724 -13.922 1 93.06 107 PRO A CA 1
ATOM 836 C C . PRO A 1 107 ? -15.57 1.926 -13.336 1 93.06 107 PRO A C 1
ATOM 838 O O . PRO A 1 107 ? -14.938 2.857 -12.828 1 93.06 107 PRO A O 1
ATOM 841 N N . ARG A 1 108 ? -16.875 1.933 -13.391 1 94.88 108 ARG A N 1
ATOM 842 C CA . ARG A 1 108 ? -17.656 3.07 -12.914 1 94.88 108 ARG A CA 1
ATOM 843 C C . ARG A 1 108 ? -17.469 3.262 -11.406 1 94.88 108 ARG A C 1
ATOM 845 O O . ARG A 1 108 ? -17.328 4.391 -10.938 1 94.88 108 ARG A O 1
ATOM 852 N N . GLU A 1 109 ? -17.453 2.201 -10.695 1 96.19 109 GLU A N 1
ATOM 853 C CA . GLU A 1 109 ? -17.297 2.266 -9.25 1 96.19 109 GLU A CA 1
ATOM 854 C C . GLU A 1 109 ? -15.914 2.791 -8.859 1 96.19 109 GLU A C 1
ATOM 856 O O . GLU A 1 109 ? -15.797 3.656 -7.988 1 96.19 109 GLU A O 1
ATOM 861 N N . TYR A 1 110 ? -14.93 2.309 -9.484 1 97.25 110 TYR A N 1
ATOM 862 C CA . TYR A 1 110 ? -13.57 2.705 -9.133 1 97.25 110 TYR A CA 1
ATOM 863 C C . TYR A 1 110 ? -13.312 4.16 -9.508 1 97.25 110 TYR A C 1
ATOM 865 O O . TYR A 1 110 ? -12.609 4.879 -8.789 1 97.25 110 TYR A O 1
ATOM 873 N N . PHE A 1 111 ? -13.859 4.523 -10.617 1 96.62 111 PHE A N 1
ATOM 874 C CA . PHE A 1 111 ? -13.742 5.926 -11.008 1 96.62 111 PHE A CA 1
ATOM 875 C C . PHE A 1 111 ? -14.445 6.828 -10 1 96.62 111 PHE A C 1
ATOM 877 O O . PHE A 1 111 ? -13.93 7.887 -9.641 1 96.62 111 PHE A O 1
ATOM 884 N N . ARG A 1 112 ? -15.594 6.43 -9.602 1 97.19 112 ARG A N 1
ATOM 885 C CA . ARG A 1 112 ? -16.328 7.18 -8.578 1 97.19 112 ARG A CA 1
ATOM 886 C C . ARG A 1 112 ? -15.516 7.277 -7.289 1 97.19 112 ARG A C 1
ATOM 888 O O . ARG A 1 112 ? -15.438 8.352 -6.684 1 97.19 112 ARG A O 1
ATOM 895 N N . LEU A 1 113 ? -14.961 6.195 -6.84 1 98.12 113 LEU A N 1
ATOM 896 C CA . LEU A 1 113 ? -14.133 6.188 -5.641 1 98.12 113 LEU A CA 1
ATOM 897 C C . LEU A 1 113 ? -12.953 7.141 -5.785 1 98.12 113 LEU A C 1
ATOM 899 O O . LEU A 1 113 ? -12.641 7.902 -4.867 1 98.12 113 LEU A O 1
ATOM 903 N N . TRP A 1 114 ? -12.305 7.078 -6.934 1 97.31 114 TRP A N 1
ATOM 904 C CA . TRP A 1 114 ? -11.18 7.961 -7.215 1 97.31 114 TRP A CA 1
ATOM 905 C C . TRP A 1 114 ? -11.609 9.422 -7.16 1 97.31 114 TRP A C 1
ATOM 907 O O . TRP A 1 114 ? -10.906 10.266 -6.59 1 97.31 114 TRP A O 1
ATOM 917 N N . ARG A 1 115 ? -12.773 9.773 -7.652 1 96.62 115 ARG A N 1
ATOM 918 C CA . ARG A 1 115 ? -13.305 11.133 -7.648 1 96.62 115 ARG A CA 1
ATOM 919 C C . ARG A 1 115 ? -13.617 11.594 -6.23 1 96.62 115 ARG A C 1
ATOM 921 O O . ARG A 1 115 ? -13.469 12.773 -5.906 1 96.62 115 ARG A O 1
ATOM 928 N N . GLU A 1 116 ? -14.172 10.688 -5.457 1 97.94 116 GLU A N 1
ATOM 929 C CA . GLU A 1 116 ? -14.445 11.016 -4.059 1 97.94 116 GLU A CA 1
ATOM 930 C C . GLU A 1 116 ? -13.195 11.547 -3.363 1 97.94 116 GLU A C 1
ATOM 932 O O . GLU A 1 116 ? -13.281 12.445 -2.521 1 97.94 116 GLU A O 1
ATOM 937 N N . TYR A 1 117 ? -12.086 10.969 -3.68 1 97.81 117 TYR A N 1
ATOM 938 C CA . TYR A 1 117 ? -10.82 11.453 -3.137 1 97.81 117 TYR A CA 1
ATOM 939 C C . TYR A 1 117 ? -10.438 12.789 -3.756 1 97.81 117 TYR A C 1
ATOM 941 O O . TYR A 1 117 ? -10.172 13.758 -3.041 1 97.81 117 TYR A O 1
ATOM 949 N N . GLU A 1 118 ? -10.406 12.797 -5.066 1 95.69 118 GLU A N 1
ATOM 950 C CA . GLU A 1 118 ? -9.891 13.945 -5.809 1 95.69 118 GLU A CA 1
ATOM 951 C C . GLU A 1 118 ? -10.688 15.203 -5.484 1 95.69 118 GLU A C 1
ATOM 953 O O . GLU A 1 118 ? -10.117 16.297 -5.352 1 95.69 118 GLU A O 1
ATOM 958 N N . GLU A 1 119 ? -11.992 15.055 -5.289 1 95.69 119 GLU A N 1
ATOM 959 C CA . GLU A 1 119 ? -12.867 16.219 -5.125 1 95.69 119 GLU A CA 1
ATOM 960 C C . GLU A 1 119 ? -13.414 16.297 -3.705 1 95.69 119 GLU A C 1
ATOM 962 O O . GLU A 1 119 ? -14.188 17.203 -3.383 1 95.69 119 GLU A O 1
ATOM 967 N N . GLY A 1 120 ? -13.055 15.352 -2.857 1 96.5 120 GLY A N 1
ATOM 968 C CA . GLY A 1 120 ? -13.508 15.352 -1.478 1 96.5 120 GLY A CA 1
ATOM 969 C C . GLY A 1 120 ? -15.016 15.242 -1.346 1 96.5 120 GLY A C 1
ATOM 970 O O . GLY A 1 120 ? -15.633 15.969 -0.567 1 96.5 120 GLY A O 1
ATOM 971 N N . LEU A 1 121 ? -15.641 14.281 -2.059 1 96.69 121 LEU A N 1
ATOM 972 C CA . LEU A 1 121 ? -17.094 14.227 -2.205 1 96.69 121 LEU A CA 1
ATOM 973 C C . LEU A 1 121 ? -17.719 13.383 -1.1 1 96.69 121 LEU A C 1
ATOM 975 O O . LEU A 1 121 ? -18.938 13.406 -0.908 1 96.69 121 LEU A O 1
ATOM 979 N N . SER A 1 122 ? -16.984 12.625 -0.375 1 98.12 122 SER A N 1
ATOM 980 C CA . SER A 1 122 ? -17.484 11.766 0.693 1 98.12 122 SER A CA 1
ATOM 981 C C . SER A 1 122 ? -16.609 11.875 1.941 1 98.12 122 SER A C 1
ATOM 983 O O . SER A 1 122 ? -15.484 12.375 1.878 1 98.12 122 SER A O 1
ATOM 985 N N . LEU A 1 123 ? -17.188 11.5 3.037 1 98.31 123 LEU A N 1
ATOM 986 C CA . LEU A 1 123 ? -16.438 11.453 4.281 1 98.31 123 LEU A CA 1
ATOM 987 C C . LEU A 1 123 ? -15.188 10.586 4.129 1 98.31 123 LEU A C 1
ATOM 989 O O . LEU A 1 123 ? -14.109 10.953 4.609 1 98.31 123 LEU A O 1
ATOM 993 N N . GLU A 1 124 ? -15.352 9.438 3.457 1 98.75 124 GLU A N 1
ATOM 994 C CA . GLU A 1 124 ? -14.242 8.508 3.225 1 98.75 124 GLU A CA 1
ATOM 995 C C . GLU A 1 124 ? -13.156 9.156 2.373 1 98.75 124 GLU A C 1
ATOM 997 O O . GLU A 1 124 ? -11.969 9.023 2.676 1 98.75 124 GLU A O 1
ATOM 1002 N N . GLY A 1 125 ? -13.57 9.844 1.318 1 98.62 125 GLY A N 1
ATOM 1003 C CA . GLY A 1 125 ? -12.602 10.531 0.484 1 98.62 125 GLY A CA 1
ATOM 1004 C C . GLY A 1 125 ? -11.82 11.594 1.233 1 98.62 125 GLY A C 1
ATOM 1005 O O . GLY A 1 125 ? -10.602 11.711 1.072 1 98.62 125 GLY A O 1
ATOM 1006 N N . ARG A 1 126 ? -12.5 12.312 2.033 1 98.62 126 ARG A N 1
ATOM 1007 C CA . ARG A 1 126 ? -11.852 13.375 2.805 1 98.62 126 ARG A CA 1
ATOM 1008 C C . ARG A 1 126 ? -10.945 12.781 3.885 1 98.62 126 ARG A C 1
ATOM 1010 O O . ARG A 1 126 ? -9.906 13.367 4.215 1 98.62 126 ARG A O 1
ATOM 1017 N N . LEU A 1 127 ? -11.344 11.664 4.441 1 98.75 127 LEU A N 1
ATOM 1018 C CA . LEU A 1 127 ? -10.477 10.984 5.402 1 98.75 127 LEU A CA 1
ATOM 1019 C C . LEU A 1 127 ? -9.164 10.57 4.754 1 98.75 127 LEU A C 1
ATOM 1021 O O . LEU A 1 127 ? -8.094 10.695 5.363 1 98.75 127 LEU A O 1
ATOM 1025 N N . VAL A 1 128 ? -9.266 10.008 3.533 1 98.88 128 VAL A N 1
ATOM 1026 C CA . VAL A 1 128 ? -8.055 9.586 2.838 1 98.88 128 VAL A CA 1
ATOM 1027 C C . VAL A 1 128 ? -7.176 10.805 2.547 1 98.88 128 VAL A C 1
ATOM 1029 O O . VAL A 1 128 ? -5.949 10.727 2.643 1 98.88 128 VAL A O 1
ATOM 1032 N N . LYS A 1 129 ? -7.734 11.93 2.221 1 98.44 129 LYS A N 1
ATOM 1033 C CA . LYS A 1 129 ? -6.961 13.148 2.039 1 98.44 129 LYS A CA 1
ATOM 1034 C C . LYS A 1 129 ? -6.25 13.547 3.33 1 98.44 129 LYS A C 1
ATOM 1036 O O . LYS A 1 129 ? -5.105 14 3.301 1 98.44 129 LYS A O 1
ATOM 1041 N N . PHE A 1 130 ? -6.988 13.453 4.41 1 98.5 130 PHE A N 1
ATOM 1042 C CA . PHE A 1 130 ? -6.414 13.719 5.723 1 98.5 130 PHE A CA 1
ATOM 1043 C C . PHE A 1 130 ? -5.246 12.781 6.004 1 98.5 130 PHE A C 1
ATOM 1045 O O . PHE A 1 130 ? -4.172 13.227 6.414 1 98.5 130 PHE A O 1
ATOM 1052 N N . ALA A 1 131 ? -5.438 11.492 5.746 1 98.69 131 ALA A N 1
ATOM 1053 C CA . ALA A 1 131 ? -4.402 10.477 5.941 1 98.69 131 ALA A CA 1
ATOM 1054 C C . ALA A 1 131 ? -3.205 10.734 5.027 1 98.69 131 ALA A C 1
ATOM 1056 O O . ALA A 1 131 ? -2.059 10.516 5.422 1 98.69 131 ALA A O 1
ATOM 1057 N N . ASP A 1 132 ? -3.457 11.133 3.824 1 98.56 132 ASP A N 1
ATOM 1058 C CA . ASP A 1 132 ? -2.422 11.438 2.84 1 98.56 132 ASP A CA 1
ATOM 1059 C C . ASP A 1 132 ? -1.504 12.555 3.33 1 98.56 132 ASP A C 1
ATOM 1061 O O . ASP A 1 132 ? -0.28 12.445 3.229 1 98.56 132 ASP A O 1
ATOM 1065 N N . LYS A 1 133 ? -2.078 13.602 3.846 1 98 133 LYS A N 1
ATOM 1066 C CA . LYS A 1 133 ? -1.307 14.711 4.391 1 98 133 LYS A CA 1
ATOM 1067 C C . LYS A 1 133 ? -0.536 14.289 5.641 1 98 133 LYS A C 1
ATOM 1069 O O . LYS A 1 133 ? 0.616 14.688 5.828 1 98 133 LYS A O 1
ATOM 1074 N N . LEU A 1 134 ? -1.232 13.547 6.477 1 97.94 134 LEU A N 1
ATOM 1075 C CA . LEU A 1 134 ? -0.573 13.023 7.668 1 97.94 134 LEU A CA 1
ATOM 1076 C C . LEU A 1 134 ? 0.652 12.195 7.293 1 97.94 134 LEU A C 1
ATOM 1078 O O . LEU A 1 134 ? 1.719 12.352 7.891 1 97.94 134 LEU A O 1
ATOM 1082 N N . GLU A 1 135 ? 0.464 11.32 6.336 1 98.31 135 GLU A N 1
ATOM 1083 C CA . GLU A 1 135 ? 1.558 10.477 5.859 1 98.31 135 GLU A CA 1
ATOM 1084 C C . GLU A 1 135 ? 2.727 11.32 5.363 1 98.31 135 GLU A C 1
ATOM 1086 O O . GLU A 1 135 ? 3.885 11.023 5.664 1 98.31 135 GLU A O 1
ATOM 1091 N N . MET A 1 136 ? 2.424 12.312 4.621 1 97.56 136 MET A N 1
ATOM 1092 C CA . MET A 1 136 ? 3.443 13.211 4.086 1 97.56 136 MET A CA 1
ATOM 1093 C C . MET A 1 136 ? 4.234 13.859 5.211 1 97.56 136 MET A C 1
ATOM 1095 O O . MET A 1 136 ? 5.461 13.961 5.137 1 97.56 136 MET A O 1
ATOM 1099 N N . LEU A 1 137 ? 3.602 14.25 6.242 1 97.5 137 LEU A N 1
ATOM 1100 C CA . LEU A 1 137 ? 4.273 14.922 7.352 1 97.5 137 LEU A CA 1
ATOM 1101 C C . LEU A 1 137 ? 5.129 13.938 8.141 1 97.5 137 LEU A C 1
ATOM 1103 O O . LEU A 1 137 ? 6.223 14.289 8.594 1 97.5 137 LEU A O 1
ATOM 1107 N N . VAL A 1 138 ? 4.605 12.742 8.344 1 97.56 138 VAL A N 1
ATOM 1108 C CA . VAL A 1 138 ? 5.414 11.703 8.977 1 97.56 138 VAL A CA 1
ATOM 1109 C C . VAL A 1 138 ? 6.684 11.469 8.164 1 97.56 138 VAL A C 1
ATOM 1111 O O . VAL A 1 138 ? 7.777 11.367 8.727 1 97.56 138 VAL A O 1
ATOM 1114 N N . GLN A 1 139 ? 6.555 11.406 6.836 1 98 139 GLN A N 1
ATOM 1115 C CA . GLN A 1 139 ? 7.695 11.211 5.949 1 98 139 GLN A CA 1
ATOM 1116 C C . GLN A 1 139 ? 8.664 12.391 6.023 1 98 139 GLN A C 1
ATOM 1118 O O . GLN A 1 139 ? 9.883 12.203 5.992 1 98 139 GLN A O 1
ATOM 1123 N N . ALA A 1 140 ? 8.086 13.586 6.066 1 96.75 140 ALA A N 1
ATOM 1124 C CA . ALA A 1 140 ? 8.922 14.773 6.219 1 96.75 140 ALA A CA 1
ATOM 1125 C C . ALA A 1 140 ? 9.766 14.695 7.488 1 96.75 140 ALA A C 1
ATOM 1127 O O . ALA A 1 140 ? 10.969 14.992 7.465 1 96.75 140 ALA A O 1
ATOM 1128 N N . HIS A 1 141 ? 9.148 14.328 8.539 1 96.44 141 HIS A N 1
ATOM 1129 C CA . HIS A 1 141 ? 9.859 14.164 9.805 1 96.44 141 HIS A CA 1
ATOM 1130 C C . HIS A 1 141 ? 10.984 13.148 9.672 1 96.44 141 HIS A C 1
ATOM 1132 O O . HIS A 1 141 ? 12.094 13.375 10.156 1 96.44 141 HIS A O 1
ATOM 1138 N N . GLU A 1 142 ? 10.719 12.016 9.039 1 96.31 142 GLU A N 1
ATOM 1139 C CA . GLU A 1 142 ? 11.727 10.977 8.844 1 96.31 142 GLU A CA 1
ATOM 1140 C C . GLU A 1 142 ? 12.914 11.508 8.039 1 96.31 142 GLU A C 1
ATOM 1142 O O . GLU A 1 142 ? 14.07 11.234 8.375 1 96.31 142 GLU A O 1
ATOM 1147 N N . TYR A 1 143 ? 12.641 12.211 6.992 1 96.5 143 TYR A N 1
ATOM 1148 C CA . TYR A 1 143 ? 13.703 12.773 6.16 1 96.5 143 TYR A CA 1
ATOM 1149 C C . TYR A 1 143 ? 14.516 13.797 6.93 1 96.5 143 TYR A C 1
ATOM 1151 O O . TYR A 1 143 ? 15.75 13.828 6.824 1 96.5 143 TYR A O 1
ATOM 1159 N N . GLU A 1 144 ? 13.867 14.617 7.68 1 95.5 144 GLU A N 1
ATOM 1160 C CA . GLU A 1 144 ? 14.578 15.602 8.492 1 95.5 144 GLU A CA 1
ATOM 1161 C C . GLU A 1 144 ? 15.477 14.922 9.523 1 95.5 144 GLU A C 1
ATOM 1163 O O . GLU A 1 144 ? 16.609 15.352 9.75 1 95.5 144 GLU A O 1
ATOM 1168 N N . ASN A 1 145 ? 14.969 13.906 10.141 1 94 145 ASN A N 1
ATOM 1169 C CA . ASN A 1 145 ? 15.758 13.141 11.102 1 94 145 ASN A CA 1
ATOM 1170 C C . ASN A 1 145 ? 16.953 12.477 10.438 1 94 145 ASN A C 1
ATOM 1172 O O . ASN A 1 145 ? 17.984 12.234 11.078 1 94 145 ASN A O 1
ATOM 1176 N N . ALA A 1 146 ? 16.812 12.211 9.172 1 93.62 146 ALA A N 1
ATOM 1177 C CA . ALA A 1 146 ? 17.906 11.602 8.414 1 93.62 146 ALA A CA 1
ATOM 1178 C C . ALA A 1 146 ? 18.906 12.656 7.957 1 93.62 146 ALA A C 1
ATOM 1180 O O . ALA A 1 146 ? 19.938 12.32 7.348 1 93.62 146 ALA A O 1
ATOM 1181 N N . GLY A 1 147 ? 18.594 13.969 8.172 1 93.25 147 GLY A N 1
ATOM 1182 C CA . GLY A 1 147 ? 19.562 15.016 7.926 1 93.25 147 GLY A CA 1
ATOM 1183 C C . GLY A 1 147 ? 19.188 15.93 6.773 1 93.25 147 GLY A C 1
ATOM 1184 O O . GLY A 1 147 ? 19.891 16.891 6.48 1 93.25 147 GLY A O 1
ATOM 1185 N N . PHE A 1 148 ? 18.109 15.578 6.152 1 93.94 148 PHE A N 1
ATOM 1186 C CA . PHE A 1 148 ? 17.672 16.453 5.066 1 93.94 148 PHE A CA 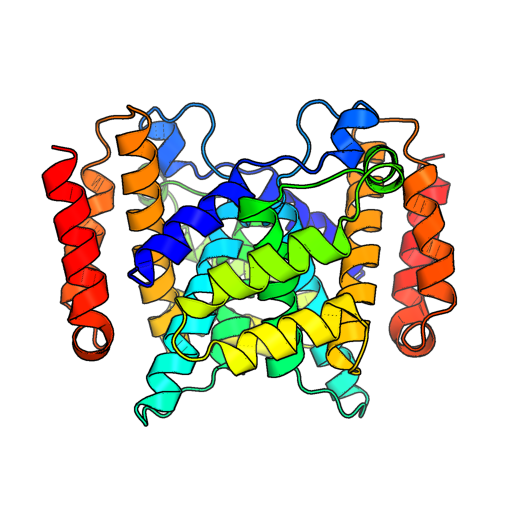1
ATOM 1187 C C . PHE A 1 148 ? 17.062 17.734 5.613 1 93.94 148 PHE A C 1
ATOM 1189 O O . PHE A 1 148 ? 16.484 17.734 6.703 1 93.94 148 PHE A O 1
ATOM 1196 N N . LYS A 1 149 ? 17.281 18.812 4.781 1 91.94 149 LYS A N 1
ATOM 1197 C CA . LYS A 1 149 ? 16.828 20.125 5.23 1 91.94 149 LYS A CA 1
ATOM 1198 C C . LYS A 1 149 ? 15.93 20.781 4.184 1 91.94 149 LYS A C 1
ATOM 1200 O O . LYS A 1 149 ? 15.609 20.172 3.166 1 91.94 149 LYS A O 1
ATOM 1205 N N . ASP A 1 150 ? 15.344 21.891 4.543 1 90.69 150 ASP A N 1
ATOM 1206 C CA . ASP A 1 150 ? 14.547 22.719 3.639 1 90.69 150 ASP A CA 1
ATOM 1207 C C . ASP A 1 150 ? 13.25 22.016 3.242 1 90.69 150 ASP A C 1
ATOM 1209 O O . ASP A 1 150 ? 12.875 22.016 2.07 1 90.69 150 ASP A O 1
ATOM 1213 N N . LEU A 1 151 ? 12.656 21.359 4.254 1 93.56 151 LEU A N 1
ATOM 1214 C CA . LEU A 1 151 ? 11.406 20.656 3.994 1 93.56 151 LEU A CA 1
ATOM 1215 C C . LEU A 1 151 ? 10.227 21.391 4.621 1 93.56 151 LEU A C 1
ATOM 1217 O O . LEU A 1 151 ? 9.156 20.812 4.805 1 93.56 151 LEU A O 1
ATOM 1221 N N . ASP A 1 152 ? 10.398 22.703 4.883 1 92.44 152 ASP A N 1
ATOM 1222 C CA . ASP A 1 152 ? 9.414 23.516 5.59 1 92.44 152 ASP A CA 1
ATOM 1223 C C . ASP A 1 152 ? 8.109 23.609 4.801 1 92.44 152 ASP A C 1
ATOM 1225 O O . ASP A 1 152 ? 7.027 23.703 5.387 1 92.44 152 ASP A O 1
ATOM 1229 N N . GLU A 1 153 ? 8.242 23.641 3.547 1 91.81 153 GLU A N 1
ATOM 1230 C CA . GLU A 1 153 ? 7.055 23.797 2.707 1 91.81 153 GLU A CA 1
ATOM 1231 C C . GLU A 1 153 ? 6.051 22.688 2.947 1 91.81 153 GLU A C 1
ATOM 1233 O O . GLU A 1 153 ? 4.84 22.906 2.916 1 91.81 153 GLU A O 1
ATOM 1238 N N . PHE A 1 154 ? 6.488 21.484 3.223 1 93.62 154 PHE A N 1
ATOM 1239 C CA . PHE A 1 154 ? 5.602 20.344 3.424 1 93.62 154 PHE A CA 1
ATOM 1240 C C . PHE A 1 154 ? 4.848 20.469 4.742 1 93.62 154 PHE A C 1
ATOM 1242 O O . PHE A 1 154 ? 3.713 20.016 4.859 1 93.62 154 PHE A O 1
ATOM 1249 N N . TRP A 1 155 ? 5.398 21.141 5.676 1 94.12 155 TRP A N 1
ATOM 1250 C CA . TRP A 1 155 ? 4.809 21.281 7.004 1 94.12 155 TRP A CA 1
ATOM 1251 C C . TRP A 1 155 ? 3.643 22.266 6.988 1 94.12 155 TRP A C 1
ATOM 1253 O O . TRP A 1 155 ? 2.873 22.344 7.949 1 94.12 155 TRP A O 1
ATOM 1263 N N . SER A 1 156 ? 3.516 23 5.895 1 92.62 156 SER A N 1
ATOM 1264 C CA . SER A 1 156 ? 2.336 23.844 5.742 1 92.62 156 SER A CA 1
ATOM 1265 C C . SER A 1 156 ? 1.056 23.016 5.762 1 92.62 156 SER A C 1
ATOM 1267 O O . SER A 1 156 ? -0.023 23.547 6.055 1 92.62 156 SER A O 1
ATOM 1269 N N . ALA A 1 157 ? 1.161 21.734 5.5 1 94.56 157 ALA A N 1
ATOM 1270 C CA . ALA A 1 157 ? 0.015 20.828 5.516 1 94.56 157 ALA A CA 1
ATOM 1271 C C . ALA A 1 157 ? -0.555 20.688 6.926 1 94.56 157 ALA A C 1
ATOM 1273 O O . ALA A 1 157 ? -1.703 20.266 7.098 1 94.56 157 ALA A O 1
ATOM 1274 N N . LEU A 1 158 ? 0.237 21.031 7.91 1 95.44 158 LEU A N 1
ATOM 1275 C CA . LEU A 1 158 ? -0.221 20.953 9.289 1 95.44 158 LEU A CA 1
ATOM 1276 C C . LEU A 1 158 ? -1.448 21.828 9.508 1 95.44 158 LEU A C 1
ATOM 1278 O O . LEU A 1 158 ? -2.385 21.438 10.211 1 95.44 158 LEU A O 1
ATOM 1282 N N . ASP A 1 159 ? -1.435 23 8.906 1 95.12 159 ASP A N 1
ATOM 1283 C CA . ASP A 1 159 ? -2.578 23.891 9.023 1 95.12 159 ASP A CA 1
ATOM 1284 C C . ASP A 1 159 ? -3.846 23.25 8.477 1 95.12 159 ASP A C 1
ATOM 1286 O O . ASP A 1 159 ? -4.918 23.359 9.078 1 95.12 159 ASP A O 1
ATOM 1290 N N . SER A 1 160 ? -3.668 22.594 7.371 1 95.69 160 SER A N 1
ATOM 1291 C CA . SER A 1 160 ? -4.805 21.906 6.758 1 95.69 160 SER A CA 1
ATOM 1292 C C . SER A 1 160 ? -5.344 20.797 7.66 1 95.69 160 SER A C 1
ATOM 1294 O O . SER A 1 160 ? -6.551 20.562 7.711 1 95.69 160 SER A O 1
ATOM 1296 N N . LEU A 1 161 ? -4.469 20.094 8.336 1 97.12 161 LEU A N 1
ATOM 1297 C CA . LEU A 1 161 ? -4.891 19.047 9.258 1 97.12 161 LEU A CA 1
ATOM 1298 C C . LEU A 1 161 ? -5.641 19.641 10.445 1 97.12 161 LEU A C 1
ATOM 1300 O O . LEU A 1 161 ? -6.664 19.094 10.875 1 97.12 161 LEU A O 1
ATOM 1304 N N . MET A 1 162 ? -5.211 20.781 10.914 1 96.12 162 MET A N 1
ATOM 1305 C CA . MET A 1 162 ? -5.801 21.406 12.086 1 96.12 162 MET A CA 1
ATOM 1306 C C . MET A 1 162 ? -7.168 22 11.758 1 96.12 162 MET A C 1
ATOM 1308 O O . MET A 1 162 ? -8.031 22.094 12.633 1 96.12 162 MET A O 1
ATOM 1312 N N . GLU A 1 163 ? -7.418 22.281 10.516 1 96.5 163 GLU A N 1
ATOM 1313 C CA . GLU A 1 163 ? -8.68 22.875 10.086 1 96.5 163 GLU A CA 1
ATOM 1314 C C . GLU A 1 163 ? -9.664 21.812 9.609 1 96.5 163 GLU A C 1
ATOM 1316 O O . GLU A 1 163 ? -10.828 22.094 9.344 1 96.5 163 GLU A O 1
ATOM 1321 N N . SER A 1 164 ? -9.219 20.578 9.523 1 96.69 164 SER A N 1
ATOM 1322 C CA . SER A 1 164 ? -10.023 19.484 8.992 1 96.69 164 SER A CA 1
ATOM 1323 C C . SER A 1 164 ? -11.148 19.109 9.953 1 96.69 164 SER A C 1
ATOM 1325 O O . SER A 1 164 ? -11.031 19.328 11.164 1 96.69 164 SER A O 1
ATOM 1327 N N . GLU A 1 165 ? -12.211 18.562 9.43 1 97.12 165 GLU A N 1
ATOM 1328 C CA . GLU A 1 165 ? -13.32 18.062 10.242 1 97.12 165 GLU A CA 1
ATOM 1329 C C . GLU A 1 165 ? -12.883 16.891 11.117 1 97.12 165 GLU A C 1
ATOM 1331 O O . GLU A 1 165 ? -13.562 16.547 12.078 1 97.12 165 GLU A O 1
ATOM 1336 N N . PHE A 1 166 ? -11.75 16.281 10.812 1 97.62 166 PHE A N 1
ATOM 1337 C CA . PHE A 1 166 ? -11.266 15.117 11.539 1 97.62 166 PHE A CA 1
ATOM 1338 C C . PHE A 1 166 ? -10.367 15.539 12.695 1 97.62 166 PHE A C 1
ATOM 1340 O O . PHE A 1 166 ? -9.977 14.711 13.523 1 97.62 166 PHE A O 1
ATOM 1347 N N . TYR A 1 167 ? -10 16.812 12.773 1 96.94 167 TYR A N 1
ATOM 1348 C CA . TYR A 1 167 ? -9.023 17.281 13.75 1 96.94 167 TYR A CA 1
ATOM 1349 C C . TYR A 1 167 ? -9.461 16.938 15.172 1 96.94 167 TYR A C 1
ATOM 1351 O O . TYR A 1 167 ? -8.656 16.469 15.977 1 96.94 167 TYR A O 1
ATOM 1359 N N . GLU A 1 168 ? -10.703 17.125 15.477 1 96.19 168 GLU A N 1
ATOM 1360 C CA . GLU A 1 168 ? -11.172 16.875 16.844 1 96.19 168 GLU A CA 1
ATOM 1361 C C . GLU A 1 168 ? -11.039 15.406 17.219 1 96.19 168 GLU A C 1
ATOM 1363 O O . GLU A 1 168 ? -10.789 15.07 18.375 1 96.19 168 GLU A O 1
ATOM 1368 N N . HIS A 1 169 ? -11.25 14.547 16.234 1 96.25 169 HIS A N 1
ATOM 1369 C CA . HIS A 1 169 ? -11.156 13.109 16.484 1 96.25 169 HIS A CA 1
ATOM 1370 C C . HIS A 1 169 ? -9.703 12.672 16.641 1 96.25 169 HIS A C 1
ATOM 1372 O O . HIS A 1 169 ? -9.414 11.688 17.328 1 96.25 169 HIS A O 1
ATOM 1378 N N . PHE A 1 170 ? -8.789 13.422 16.031 1 96.75 170 PHE A N 1
ATOM 1379 C CA . PHE A 1 170 ? -7.402 12.984 16 1 96.75 170 PHE A CA 1
ATOM 1380 C C . PHE A 1 170 ? -6.473 14.094 16.5 1 96.75 170 PHE A C 1
ATOM 1382 O O . PHE A 1 170 ? -5.355 14.234 15.992 1 96.75 170 PHE A O 1
ATOM 1389 N N . ARG A 1 171 ? -6.906 14.875 17.406 1 95.88 171 ARG A N 1
ATOM 1390 C CA . ARG A 1 171 ? -6.18 16.031 17.922 1 95.88 171 ARG A CA 1
ATOM 1391 C C . ARG A 1 171 ? -4.824 15.609 18.5 1 95.88 171 ARG A C 1
ATOM 1393 O O . ARG A 1 171 ? -3.803 16.234 18.188 1 95.88 171 ARG A O 1
ATOM 1400 N N . GLU A 1 172 ? -4.816 14.57 19.328 1 94.25 172 GLU A N 1
ATOM 1401 C CA . GLU A 1 172 ? -3.578 14.117 19.953 1 94.25 172 GLU A CA 1
ATOM 1402 C C . GLU A 1 172 ? -2.549 13.711 18.906 1 94.25 172 GLU A C 1
ATOM 1404 O O . GLU A 1 172 ? -1.361 14.016 19.047 1 94.25 172 GLU A O 1
ATOM 1409 N N . LEU A 1 173 ? -3.031 13.047 17.922 1 94.38 173 LEU A N 1
ATOM 1410 C CA . LEU A 1 173 ? -2.162 12.594 16.828 1 94.38 173 LEU A CA 1
ATOM 1411 C C . LEU A 1 173 ? -1.549 13.773 16.094 1 94.38 173 LEU A C 1
ATOM 1413 O O . LEU A 1 173 ? -0.338 13.812 15.859 1 94.38 173 LEU A O 1
ATOM 1417 N N . VAL A 1 174 ? -2.35 14.758 15.742 1 96.06 174 VAL A N 1
ATOM 1418 C CA . VAL A 1 174 ? -1.911 15.93 14.984 1 96.06 174 VAL A CA 1
ATOM 1419 C C . VAL A 1 174 ? -0.967 16.766 15.836 1 96.06 174 VAL A C 1
ATOM 1421 O O . VAL A 1 174 ? 0.065 17.234 15.344 1 96.06 174 VAL A O 1
ATOM 1424 N N . GLU A 1 175 ? -1.271 16.906 17.047 1 95.31 175 GLU A N 1
ATOM 1425 C CA . GLU A 1 175 ? -0.442 17.688 17.953 1 95.31 175 GLU A CA 1
ATOM 1426 C C . GLU A 1 175 ? 0.9 17.016 18.203 1 95.31 175 GLU A C 1
ATOM 1428 O O . GLU A 1 175 ? 1.929 17.688 18.328 1 95.31 175 GLU A O 1
ATOM 1433 N N . GLU A 1 176 ? 0.827 15.758 18.391 1 94.62 176 GLU A N 1
ATOM 1434 C CA . GLU A 1 176 ? 2.076 15.016 18.531 1 94.62 176 GLU A CA 1
ATOM 1435 C C . GLU A 1 176 ? 2.975 15.195 17.312 1 94.62 176 GLU A C 1
ATOM 1437 O O . GLU A 1 176 ? 4.188 15.375 17.453 1 94.62 176 GLU A O 1
ATOM 1442 N N . LEU A 1 177 ? 2.416 15.117 16.172 1 93.62 177 LEU A N 1
ATOM 1443 C CA . LEU A 1 177 ? 3.16 15.312 14.938 1 93.62 177 LEU A CA 1
ATOM 1444 C C . LEU A 1 177 ? 3.748 16.719 14.875 1 93.62 177 LEU A C 1
ATOM 1446 O O . LEU A 1 177 ? 4.902 16.891 14.477 1 93.62 177 LEU A O 1
ATOM 1450 N N . ALA A 1 178 ? 2.945 17.672 15.25 1 92.75 178 ALA A N 1
ATOM 1451 C CA . ALA A 1 178 ? 3.412 19.062 15.305 1 92.75 178 ALA A CA 1
ATOM 1452 C C . ALA A 1 178 ? 4.586 19.203 16.266 1 92.75 178 ALA A C 1
ATOM 1454 O O . ALA A 1 178 ? 5.523 19.953 16.016 1 92.75 178 ALA A O 1
ATOM 1455 N N . GLY A 1 179 ? 4.523 18.484 17.312 1 92.31 179 GLY A N 1
ATOM 1456 C CA . GLY A 1 179 ? 5.582 18.516 18.312 1 92.31 179 GLY A CA 1
ATOM 1457 C C . GLY A 1 179 ? 6.879 17.891 17.828 1 92.31 179 GLY A C 1
ATOM 1458 O O . GLY A 1 179 ? 7.961 18.297 18.25 1 92.31 179 GLY A O 1
ATOM 1459 N N . LEU A 1 180 ? 6.742 16.844 17.031 1 88.19 180 LEU A N 1
ATOM 1460 C CA . LEU A 1 180 ? 7.926 16.203 16.469 1 88.19 180 LEU A CA 1
ATOM 1461 C C . LEU A 1 180 ? 8.719 17.172 15.594 1 88.19 180 LEU A C 1
ATOM 1463 O O . LEU A 1 180 ? 9.945 17.109 15.555 1 88.19 180 LEU A O 1
ATOM 1467 N N . ARG A 1 181 ? 8.039 18.016 14.938 1 82.12 181 ARG A N 1
ATOM 1468 C CA . ARG A 1 181 ? 8.711 19 14.094 1 82.12 181 ARG A CA 1
ATOM 1469 C C . ARG A 1 181 ? 9.562 19.938 14.938 1 82.12 181 ARG A C 1
ATOM 1471 O O . ARG A 1 181 ? 10.68 20.297 14.547 1 82.12 181 ARG A O 1
ATOM 1478 N N . LYS A 1 182 ? 9.086 20.406 16 1 77 182 LYS A N 1
ATOM 1479 C CA . LYS A 1 182 ? 9.75 21.375 16.875 1 77 182 LYS A CA 1
ATOM 1480 C C . LYS A 1 182 ? 11.031 20.781 17.469 1 77 182 LYS A C 1
ATOM 1482 O O . LYS A 1 182 ? 12.016 21.5 17.656 1 77 182 LYS A O 1
ATOM 1487 N N . GLN A 1 183 ? 11.031 19.562 17.641 1 74.25 183 GLN A N 1
ATOM 1488 C CA . GLN A 1 183 ? 12.195 18.906 18.219 1 74.25 183 GLN A CA 1
ATOM 1489 C C . GLN A 1 183 ? 13.336 18.797 17.219 1 74.25 183 GLN A C 1
ATOM 1491 O O . GLN A 1 183 ? 14.508 18.766 17.594 1 74.25 183 GLN A O 1
ATOM 1496 N N . ASN A 1 184 ? 13.016 18.688 15.977 1 66.69 184 ASN A N 1
ATOM 1497 C CA . ASN A 1 184 ? 14.047 18.531 14.961 1 66.69 184 ASN A CA 1
ATOM 1498 C C . ASN A 1 184 ? 14.602 19.875 14.5 1 66.69 184 ASN A C 1
ATOM 1500 O O . ASN A 1 184 ? 15.562 19.922 13.727 1 66.69 184 ASN A O 1
ATOM 1504 N N . ARG A 1 185 ? 13.922 21.016 14.875 1 63.59 185 ARG A N 1
ATOM 1505 C CA . ARG A 1 185 ? 14.438 22.344 14.547 1 63.59 185 ARG A CA 1
ATOM 1506 C C . ARG A 1 185 ? 15.406 22.828 15.625 1 63.59 185 ARG A C 1
ATOM 1508 O O . ARG A 1 185 ? 15.266 22.484 16.797 1 63.59 185 ARG A O 1
ATOM 1515 N N . MET B 1 1 ? 3.592 4.242 23.891 1 60.28 1 MET B N 1
ATOM 1516 C CA . MET B 1 1 ? 3.881 4.344 22.469 1 60.28 1 MET B CA 1
ATOM 1517 C C . MET B 1 1 ? 2.65 4.809 21.703 1 60.28 1 MET B C 1
ATOM 1519 O O . MET B 1 1 ? 1.541 4.332 21.938 1 60.28 1 MET B O 1
ATOM 1523 N N . SER B 1 2 ? 2.865 5.945 20.969 1 84.19 2 SER B N 1
ATOM 1524 C CA . SER B 1 2 ? 1.762 6.586 20.266 1 84.19 2 SER B CA 1
ATOM 1525 C C . SER B 1 2 ? 1.57 5.98 18.875 1 84.19 2 SER B C 1
ATOM 1527 O O . SER B 1 2 ? 2.428 5.238 18.391 1 84.19 2 SER B O 1
ATOM 1529 N N . ILE B 1 3 ? 0.436 5.988 18.344 1 90 3 ILE B N 1
ATOM 1530 C CA . ILE B 1 3 ? 0.144 5.445 17.016 1 90 3 ILE B CA 1
ATOM 1531 C C . ILE B 1 3 ? 1.087 6.066 15.992 1 90 3 ILE B C 1
ATOM 1533 O O . ILE B 1 3 ? 1.401 5.441 14.977 1 90 3 ILE B O 1
ATOM 1537 N N . ILE B 1 4 ? 1.622 7.176 16.297 1 92.5 4 ILE B N 1
ATOM 1538 C CA . ILE B 1 4 ? 2.588 7.828 15.414 1 92.5 4 ILE B CA 1
ATOM 1539 C C . ILE B 1 4 ? 3.869 7 15.359 1 92.5 4 ILE B C 1
ATOM 1541 O O . ILE B 1 4 ? 4.512 6.914 14.305 1 92.5 4 ILE B O 1
ATOM 1545 N N . ASP B 1 5 ? 4.227 6.406 16.5 1 92.81 5 ASP B N 1
ATOM 1546 C CA . ASP B 1 5 ? 5.402 5.539 16.516 1 92.81 5 ASP B CA 1
ATOM 1547 C C . ASP B 1 5 ? 5.234 4.367 15.547 1 92.81 5 ASP B C 1
ATOM 1549 O O . ASP B 1 5 ? 6.195 3.941 14.906 1 92.81 5 ASP B O 1
ATOM 1553 N N . LEU B 1 6 ? 4.047 3.9 15.477 1 94.25 6 LEU B N 1
ATOM 1554 C CA . LEU B 1 6 ? 3.758 2.809 14.555 1 94.25 6 LEU B CA 1
ATOM 1555 C C . LEU B 1 6 ? 3.875 3.273 13.109 1 94.25 6 LEU B C 1
ATOM 1557 O O . LEU B 1 6 ? 4.418 2.557 12.266 1 94.25 6 LEU B O 1
ATOM 1561 N N . PHE B 1 7 ? 3.354 4.457 12.828 1 96.44 7 PHE B N 1
ATOM 1562 C CA . PHE B 1 7 ? 3.445 5 11.477 1 96.44 7 PHE B CA 1
ATOM 1563 C C . PHE B 1 7 ? 4.902 5.188 11.062 1 96.44 7 PHE B C 1
ATOM 1565 O O . PHE B 1 7 ? 5.281 4.867 9.938 1 96.44 7 PHE B O 1
ATOM 1572 N N . ILE B 1 8 ? 5.684 5.664 12 1 95.5 8 ILE B N 1
ATOM 1573 C CA . ILE B 1 8 ? 7.102 5.883 11.734 1 95.5 8 ILE B CA 1
ATOM 1574 C C . ILE B 1 8 ? 7.797 4.543 11.516 1 95.5 8 ILE B C 1
ATOM 1576 O O . ILE B 1 8 ? 8.547 4.379 10.547 1 95.5 8 ILE B O 1
ATOM 1580 N N . GLU B 1 9 ? 7.523 3.594 12.367 1 95.12 9 GLU B N 1
ATOM 1581 C CA . GLU B 1 9 ? 8.133 2.271 12.242 1 95.12 9 GLU B CA 1
ATOM 1582 C C . GLU B 1 9 ? 7.727 1.594 10.938 1 95.12 9 GLU B C 1
ATOM 1584 O O . GLU B 1 9 ? 8.531 0.904 10.312 1 95.12 9 GLU B O 1
ATOM 1589 N N . ALA B 1 10 ? 6.449 1.749 10.516 1 96.88 10 ALA B N 1
ATOM 1590 C CA . ALA B 1 10 ? 5.98 1.196 9.25 1 96.88 10 ALA B CA 1
ATOM 1591 C C . ALA B 1 10 ? 6.762 1.777 8.07 1 96.88 10 ALA B C 1
ATOM 1593 O O . ALA B 1 10 ? 6.836 1.166 7.004 1 96.88 10 ALA B O 1
ATOM 1594 N N . GLY B 1 11 ? 7.355 2.943 8.258 1 97 11 GLY B N 1
ATOM 1595 C CA . GLY B 1 11 ? 8.188 3.572 7.242 1 97 11 GLY B CA 1
ATOM 1596 C C . GLY B 1 11 ? 9.414 2.756 6.883 1 97 11 GLY B C 1
ATOM 1597 O O . GLY B 1 11 ? 9.984 2.922 5.801 1 97 11 GLY B O 1
ATOM 1598 N N . ASN B 1 12 ? 9.836 1.857 7.805 1 97.06 12 ASN B N 1
ATOM 1599 C CA . ASN B 1 12 ? 10.953 0.964 7.504 1 97.06 12 ASN B CA 1
ATOM 1600 C C . ASN B 1 12 ? 10.664 0.106 6.273 1 97.06 12 ASN B C 1
ATOM 1602 O O . ASN B 1 12 ? 11.586 -0.238 5.527 1 97.06 12 ASN B O 1
ATOM 1606 N N . LEU B 1 13 ? 9.375 -0.202 6.023 1 98.31 13 LEU B N 1
ATOM 1607 C CA . LEU B 1 13 ? 8.992 -1.059 4.906 1 98.31 13 LEU B CA 1
ATOM 1608 C C . LEU B 1 13 ? 9.312 -0.386 3.572 1 98.31 13 LEU B C 1
ATOM 1610 O O . LEU B 1 13 ? 9.484 -1.062 2.557 1 98.31 13 LEU B O 1
ATOM 1614 N N . LYS B 1 14 ? 9.367 0.952 3.582 1 98.12 14 LYS B N 1
ATOM 1615 C CA . LYS B 1 14 ? 9.695 1.71 2.377 1 98.12 14 LYS B CA 1
ATOM 1616 C C . LYS B 1 14 ? 11.188 1.623 2.057 1 98.12 14 LYS B C 1
ATOM 1618 O O . LYS B 1 14 ? 11.594 1.851 0.917 1 98.12 14 LYS B O 1
ATOM 1623 N N . LYS B 1 15 ? 11.984 1.333 3.023 1 96.12 15 LYS B N 1
ATOM 1624 C CA . LYS B 1 15 ? 13.438 1.366 2.902 1 96.12 15 LYS B CA 1
ATOM 1625 C C . LYS B 1 15 ? 14 -0.036 2.691 1 96.12 15 LYS B C 1
ATOM 1627 O O . LYS B 1 15 ? 15.109 -0.193 2.166 1 96.12 15 LYS B O 1
ATOM 1632 N N . LEU B 1 16 ? 13.297 -1.039 3.137 1 96.12 16 LEU B N 1
ATOM 1633 C CA . LEU B 1 16 ? 13.773 -2.416 3.092 1 96.12 16 LEU B CA 1
ATOM 1634 C C . LEU B 1 16 ? 13.492 -3.047 1.733 1 96.12 16 LEU B C 1
ATOM 1636 O O . LEU B 1 16 ? 12.336 -3.135 1.313 1 96.12 16 LEU B O 1
ATOM 1640 N N . PRO B 1 17 ? 14.555 -3.494 1.039 1 95.75 17 PRO B N 1
ATOM 1641 C CA . PRO B 1 17 ? 14.359 -4.148 -0.257 1 95.75 17 PRO B CA 1
ATOM 1642 C C . PRO B 1 17 ? 13.789 -5.559 -0.123 1 95.75 17 PRO B C 1
ATOM 1644 O O . PRO B 1 17 ? 13.977 -6.211 0.91 1 95.75 17 PRO B O 1
ATOM 1647 N N . ARG B 1 18 ? 13.078 -6.039 -1.131 1 96.56 18 ARG B N 1
ATOM 1648 C CA . ARG B 1 18 ? 12.766 -7.461 -1.238 1 96.56 18 ARG B CA 1
ATOM 1649 C C . ARG B 1 18 ? 14.031 -8.281 -1.458 1 96.56 18 ARG B C 1
ATOM 1651 O O . ARG B 1 18 ? 14.531 -8.367 -2.58 1 96.56 18 ARG B O 1
ATOM 1658 N N . THR B 1 19 ? 14.453 -8.953 -0.419 1 94.06 19 THR B N 1
ATOM 1659 C CA . THR B 1 19 ? 15.789 -9.539 -0.358 1 94.06 19 THR B CA 1
ATOM 1660 C C . THR B 1 19 ? 15.914 -10.703 -1.337 1 94.06 19 THR B C 1
ATOM 1662 O O . THR B 1 19 ? 16.984 -10.945 -1.89 1 94.06 19 THR B O 1
ATOM 1665 N N . GLY B 1 20 ? 14.836 -11.398 -1.562 1 91.88 20 GLY B N 1
ATOM 1666 C CA . GLY B 1 20 ? 14.867 -12.484 -2.525 1 91.88 20 GLY B CA 1
ATOM 1667 C C . GLY B 1 20 ? 15.344 -12.055 -3.9 1 91.88 20 GLY B C 1
ATOM 1668 O O . GLY B 1 20 ? 16.125 -12.75 -4.539 1 91.88 20 GLY B O 1
ATOM 1669 N N . TRP B 1 21 ? 14.883 -10.891 -4.379 1 95.38 21 TRP B N 1
ATOM 1670 C CA . TRP B 1 21 ? 15.305 -10.344 -5.664 1 95.38 21 TRP B CA 1
ATOM 1671 C C . TRP B 1 21 ? 16.766 -9.938 -5.629 1 95.38 21 TRP B C 1
ATOM 1673 O O . TRP B 1 21 ? 17.516 -10.18 -6.59 1 95.38 21 TRP B O 1
ATOM 1683 N N . LEU B 1 22 ? 17.125 -9.312 -4.527 1 92.88 22 LEU B N 1
ATOM 1684 C CA . LEU B 1 22 ? 18.484 -8.836 -4.355 1 92.88 22 LEU B CA 1
ATOM 1685 C C . LEU B 1 22 ? 19.484 -9.984 -4.469 1 92.88 22 LEU B C 1
ATOM 1687 O O . LEU B 1 22 ? 20.516 -9.852 -5.137 1 92.88 22 LEU B O 1
ATOM 1691 N N . LEU B 1 23 ? 19.203 -11.055 -3.883 1 92.5 23 LEU B N 1
ATOM 1692 C CA . LEU B 1 23 ? 20.078 -12.219 -3.855 1 92.5 23 LEU B CA 1
ATOM 1693 C C . LEU B 1 23 ? 20.172 -12.859 -5.234 1 92.5 23 LEU B C 1
ATOM 1695 O O . LEU B 1 23 ? 21.094 -13.641 -5.5 1 92.5 23 LEU B O 1
ATOM 1699 N N . ARG B 1 24 ? 19.266 -12.492 -6.117 1 93.06 24 ARG B N 1
ATOM 1700 C CA . ARG B 1 24 ? 19.266 -13.062 -7.461 1 93.06 24 ARG B CA 1
ATOM 1701 C C . ARG B 1 24 ? 19.781 -12.047 -8.477 1 93.06 24 ARG B C 1
ATOM 1703 O O . ARG B 1 24 ? 19.625 -12.234 -9.688 1 93.06 24 ARG B O 1
ATOM 1710 N N . GLY B 1 25 ? 20.281 -10.953 -7.934 1 92.88 25 GLY B N 1
ATOM 1711 C CA . GLY B 1 25 ? 21.031 -10.062 -8.805 1 92.88 25 GLY B CA 1
ATOM 1712 C C . GLY B 1 25 ? 20.25 -8.828 -9.219 1 92.88 25 GLY B C 1
ATOM 1713 O O . GLY B 1 25 ? 20.75 -8 -9.977 1 92.88 25 GLY B O 1
ATOM 1714 N N . VAL B 1 26 ? 19.078 -8.719 -8.789 1 94.69 26 VAL B N 1
ATOM 1715 C CA . VAL B 1 26 ? 18.359 -7.477 -9.047 1 94.69 26 VAL B CA 1
ATOM 1716 C C . VAL B 1 26 ? 18.938 -6.359 -8.18 1 94.69 26 VAL B C 1
ATOM 1718 O O . VAL B 1 26 ? 18.719 -6.336 -6.965 1 94.69 26 VAL B O 1
ATOM 1721 N N . SER B 1 27 ? 19.641 -5.426 -8.656 1 92.44 27 SER B N 1
ATOM 1722 C CA . SER B 1 27 ? 20.469 -4.469 -7.934 1 92.44 27 SER B CA 1
ATOM 1723 C C . SER B 1 27 ? 19.625 -3.502 -7.117 1 92.44 27 SER B C 1
ATOM 1725 O O . SER B 1 27 ? 19.984 -3.141 -5.996 1 92.44 27 SER B O 1
ATOM 1727 N N . ASN B 1 28 ? 18.484 -2.977 -7.645 1 92.81 28 ASN B N 1
ATOM 1728 C CA . ASN B 1 28 ? 17.594 -2.047 -6.957 1 92.81 28 ASN B CA 1
ATOM 1729 C C . ASN B 1 28 ? 16.141 -2.547 -6.961 1 92.81 28 ASN B C 1
ATOM 1731 O O . ASN B 1 28 ? 15.273 -1.928 -7.57 1 92.81 28 ASN B O 1
ATOM 1735 N N . PRO B 1 29 ? 15.969 -3.619 -6.188 1 96.88 29 PRO B N 1
ATOM 1736 C CA . PRO B 1 29 ? 14.617 -4.184 -6.207 1 96.88 29 PRO B CA 1
ATOM 1737 C C . PRO B 1 29 ? 13.602 -3.299 -5.496 1 96.88 29 PRO B C 1
ATOM 1739 O O . PRO B 1 29 ? 13.977 -2.34 -4.816 1 96.88 29 PRO B O 1
ATOM 1742 N N . GLU B 1 30 ? 12.406 -3.623 -5.668 1 97.94 30 GLU B N 1
ATOM 1743 C CA . GLU B 1 30 ? 11.32 -2.924 -4.984 1 97.94 30 GLU B CA 1
ATOM 1744 C C . GLU B 1 30 ? 11.43 -3.084 -3.473 1 97.94 30 GLU B C 1
ATOM 1746 O O . GLU B 1 30 ? 11.992 -4.062 -2.984 1 97.94 30 GLU B O 1
ATOM 1751 N N . SER B 1 31 ? 10.891 -2.098 -2.752 1 98.31 31 SER B N 1
ATOM 1752 C CA . SER 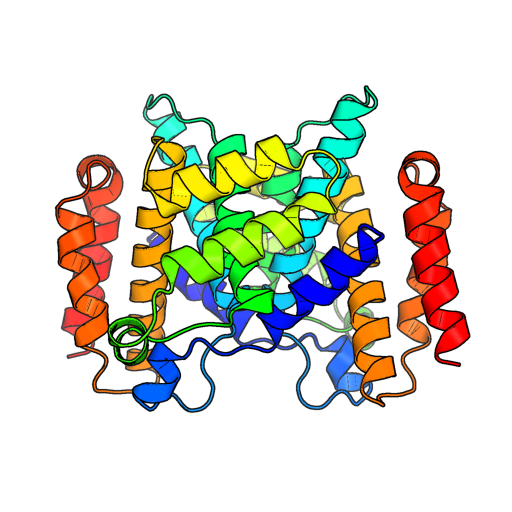B 1 31 ? 10.812 -2.191 -1.297 1 98.31 31 SER B CA 1
ATOM 1753 C C . SER B 1 31 ? 9.68 -3.115 -0.863 1 98.31 31 SER B C 1
ATOM 1755 O O . SER B 1 31 ? 8.852 -3.52 -1.683 1 98.31 31 SER B O 1
ATOM 1757 N N . ILE B 1 32 ? 9.625 -3.469 0.404 1 98.5 32 ILE B N 1
ATOM 1758 C CA . ILE B 1 32 ? 8.539 -4.266 0.96 1 98.5 32 ILE B CA 1
ATOM 1759 C C . ILE B 1 32 ? 7.223 -3.494 0.842 1 98.5 32 ILE B C 1
ATOM 1761 O O . ILE B 1 32 ? 6.188 -4.07 0.501 1 98.5 32 ILE B O 1
ATOM 1765 N N . ALA B 1 33 ? 7.266 -2.152 1.086 1 98.75 33 ALA B N 1
ATOM 1766 C CA . ALA B 1 33 ? 6.062 -1.327 0.977 1 98.75 33 ALA B CA 1
ATOM 1767 C C . ALA B 1 33 ? 5.562 -1.276 -0.463 1 98.75 33 ALA B C 1
ATOM 1769 O O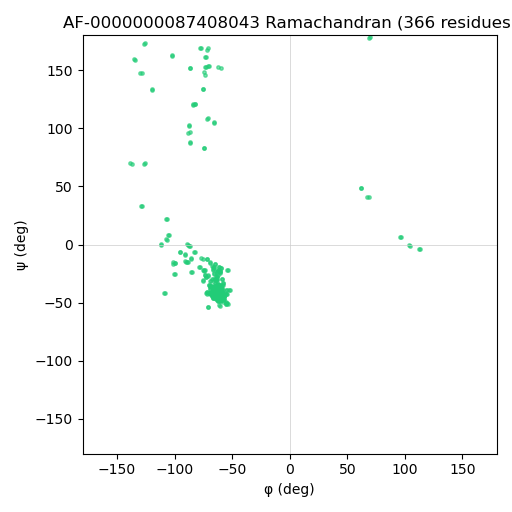 . ALA B 1 33 ? 4.355 -1.318 -0.708 1 98.75 33 ALA B O 1
ATOM 1770 N N . ASP B 1 34 ? 6.504 -1.172 -1.449 1 98.69 34 ASP B N 1
ATOM 1771 C CA . ASP B 1 34 ? 6.152 -1.23 -2.865 1 98.69 34 ASP B CA 1
ATOM 1772 C C . ASP B 1 34 ? 5.355 -2.494 -3.182 1 98.69 34 ASP B C 1
ATOM 1774 O O . ASP B 1 34 ? 4.293 -2.422 -3.805 1 98.69 34 ASP B O 1
ATOM 1778 N N . HIS B 1 35 ? 5.895 -3.561 -2.75 1 98.69 35 HIS B N 1
ATOM 1779 C CA . HIS B 1 35 ? 5.27 -4.863 -2.949 1 98.69 35 HIS B CA 1
ATOM 1780 C C . HIS B 1 35 ? 3.895 -4.918 -2.289 1 98.69 35 HIS B C 1
ATOM 1782 O O . HIS B 1 35 ? 2.916 -5.328 -2.918 1 98.69 35 HIS B O 1
ATOM 1788 N N . SER B 1 36 ? 3.801 -4.512 -1.049 1 98.81 36 SER B N 1
ATOM 1789 C CA . SER B 1 36 ? 2.57 -4.605 -0.269 1 98.81 36 SER B CA 1
ATOM 1790 C C . SER B 1 36 ? 1.474 -3.727 -0.859 1 98.81 36 SER B C 1
ATOM 1792 O O . SER B 1 36 ? 0.292 -4.07 -0.793 1 98.81 36 SER B O 1
ATOM 1794 N N . TYR B 1 37 ? 1.866 -2.582 -1.457 1 98.81 37 TYR B N 1
ATOM 1795 C CA . TYR B 1 37 ? 0.887 -1.73 -2.121 1 98.81 37 TYR B CA 1
ATOM 1796 C C . TYR B 1 37 ? 0.207 -2.471 -3.266 1 98.81 37 TYR B C 1
ATOM 1798 O O . TYR B 1 37 ? -1.023 -2.49 -3.357 1 98.81 37 TYR B O 1
ATOM 1806 N N . ARG B 1 38 ? 0.999 -3.023 -4.121 1 98.81 38 ARG B N 1
ATOM 1807 C CA . ARG B 1 38 ? 0.418 -3.689 -5.285 1 98.81 38 ARG B CA 1
ATOM 1808 C C . ARG B 1 38 ? -0.358 -4.934 -4.867 1 98.81 38 ARG B C 1
ATOM 1810 O O . ARG B 1 38 ? -1.36 -5.285 -5.496 1 98.81 38 ARG B O 1
ATOM 1817 N N . VAL B 1 39 ? 0.063 -5.594 -3.754 1 98.88 39 VAL B N 1
ATOM 1818 C CA . VAL B 1 39 ? -0.717 -6.707 -3.223 1 98.88 39 VAL B CA 1
ATOM 1819 C C . VAL B 1 39 ? -2.105 -6.219 -2.814 1 98.88 39 VAL B C 1
ATOM 1821 O O . VAL B 1 39 ? -3.109 -6.875 -3.102 1 98.88 39 VAL B O 1
ATOM 1824 N N . ALA B 1 40 ? -2.162 -5.09 -2.135 1 98.88 40 ALA B N 1
ATOM 1825 C CA . ALA B 1 40 ? -3.445 -4.535 -1.716 1 98.88 40 ALA B CA 1
ATOM 1826 C C . ALA B 1 40 ? -4.312 -4.191 -2.924 1 98.88 40 ALA B C 1
ATOM 1828 O O . ALA B 1 40 ? -5.52 -4.453 -2.926 1 98.88 40 ALA B O 1
ATOM 1829 N N . LEU B 1 41 ? -3.721 -3.635 -3.965 1 98.5 41 LEU B N 1
ATOM 1830 C CA . LEU B 1 41 ? -4.434 -3.285 -5.188 1 98.5 41 LEU B CA 1
ATOM 1831 C C . LEU B 1 41 ? -5.012 -4.527 -5.855 1 98.5 41 LEU B C 1
ATOM 1833 O O . LEU B 1 41 ? -6.188 -4.551 -6.227 1 98.5 41 LEU B O 1
ATOM 1837 N N . ILE B 1 42 ? -4.188 -5.562 -6.008 1 98.38 42 ILE B N 1
ATOM 1838 C CA . ILE B 1 42 ? -4.613 -6.816 -6.621 1 98.38 42 ILE B CA 1
ATOM 1839 C C . ILE B 1 42 ? -5.73 -7.445 -5.789 1 98.38 42 ILE B C 1
ATOM 1841 O O . ILE B 1 42 ? -6.742 -7.891 -6.332 1 98.38 42 ILE B O 1
ATOM 1845 N N . THR B 1 43 ? -5.535 -7.445 -4.469 1 98.69 43 THR B N 1
ATOM 1846 C CA . THR B 1 43 ? -6.539 -8 -3.564 1 98.69 43 THR B CA 1
ATOM 1847 C C . THR B 1 43 ? -7.883 -7.305 -3.754 1 98.69 43 THR B C 1
ATOM 1849 O O . THR B 1 43 ? -8.93 -7.957 -3.779 1 98.69 43 THR B O 1
ATOM 1852 N N . LEU B 1 44 ? -7.867 -5.996 -3.865 1 98.38 44 LEU B N 1
ATOM 1853 C CA . LEU B 1 44 ? -9.094 -5.227 -4.062 1 98.38 44 LEU B CA 1
ATOM 1854 C C . LEU B 1 44 ? -9.859 -5.719 -5.285 1 98.38 44 LEU B C 1
ATOM 1856 O O . LEU B 1 44 ? -11.039 -6.051 -5.188 1 98.38 44 LEU B O 1
ATOM 1860 N N . PHE B 1 45 ? -9.188 -5.832 -6.414 1 97.56 45 PHE B N 1
ATOM 1861 C CA . PHE B 1 45 ? -9.844 -6.199 -7.66 1 97.56 45 PHE B CA 1
ATOM 1862 C C . PHE B 1 45 ? -10.32 -7.645 -7.613 1 97.56 45 PHE B C 1
ATOM 1864 O O . PHE B 1 45 ? -11.422 -7.953 -8.062 1 97.56 45 PHE B O 1
ATOM 1871 N N . LEU B 1 46 ? -9.523 -8.555 -7.066 1 97.75 46 LEU B N 1
ATOM 1872 C CA . LEU B 1 46 ? -9.898 -9.961 -7.004 1 97.75 46 LEU B CA 1
ATOM 1873 C C . LEU B 1 46 ? -11.078 -10.164 -6.059 1 97.75 46 LEU B C 1
ATOM 1875 O O . LEU B 1 46 ? -12 -10.93 -6.363 1 97.75 46 LEU B O 1
ATOM 1879 N N . ALA B 1 47 ? -11.023 -9.523 -4.887 1 98.06 47 ALA B N 1
ATOM 1880 C CA . ALA B 1 47 ? -12.094 -9.664 -3.906 1 98.06 47 ALA B CA 1
ATOM 1881 C C . ALA B 1 47 ? -13.422 -9.141 -4.465 1 98.06 47 ALA B C 1
ATOM 1883 O O . ALA B 1 47 ? -14.461 -9.789 -4.309 1 98.06 47 ALA 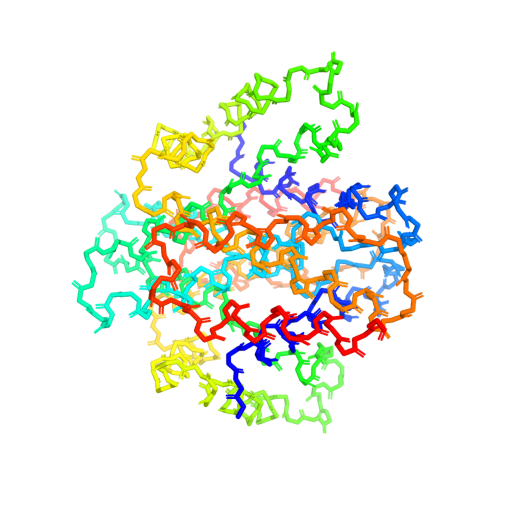B O 1
ATOM 1884 N N . ASP B 1 48 ? -13.391 -7.992 -5.102 1 97.25 48 ASP B N 1
ATOM 1885 C CA . ASP B 1 48 ? -14.602 -7.438 -5.711 1 97.25 48 ASP B CA 1
ATOM 1886 C C . ASP B 1 48 ? -15.148 -8.367 -6.789 1 97.25 48 ASP B C 1
ATOM 1888 O O . ASP B 1 48 ? -16.359 -8.516 -6.93 1 97.25 48 ASP B O 1
ATOM 1892 N N . GLU B 1 49 ? -14.234 -8.914 -7.598 1 96.06 49 GLU B N 1
ATOM 1893 C CA . GLU B 1 49 ? -14.656 -9.836 -8.648 1 96.06 49 GLU B CA 1
ATOM 1894 C C . GLU B 1 49 ? -15.32 -11.078 -8.047 1 96.06 49 GLU B C 1
ATOM 1896 O O . GLU B 1 49 ? -16.344 -11.547 -8.555 1 96.06 49 GLU B O 1
ATOM 1901 N N . LEU B 1 50 ? -14.727 -11.648 -7.012 1 97.38 50 LEU B N 1
ATOM 1902 C CA . LEU B 1 50 ? -15.312 -12.805 -6.348 1 97.38 50 LEU B CA 1
ATOM 1903 C C . LEU B 1 50 ? -16.703 -12.477 -5.809 1 97.38 50 LEU B C 1
ATOM 1905 O O . LEU B 1 50 ? -17.641 -13.266 -5.98 1 97.38 50 LEU B O 1
ATOM 1909 N N . ARG B 1 51 ? -16.781 -11.328 -5.133 1 96.5 51 ARG B N 1
ATOM 1910 C CA . ARG B 1 51 ? -18.062 -10.898 -4.613 1 96.5 51 ARG B CA 1
ATOM 1911 C C . ARG B 1 51 ? -19.094 -10.781 -5.734 1 96.5 51 ARG B C 1
ATOM 1913 O O . ARG B 1 51 ? -20.234 -11.211 -5.586 1 96.5 51 ARG B O 1
ATOM 1920 N N . ALA B 1 52 ? -18.703 -10.211 -6.883 1 94.94 52 ALA B N 1
ATOM 1921 C CA . ALA B 1 52 ? -19.578 -10.039 -8.031 1 94.94 52 ALA B CA 1
ATOM 1922 C C . ALA B 1 52 ? -20.016 -11.391 -8.594 1 94.94 52 ALA B C 1
ATOM 1924 O O . ALA B 1 52 ? -21.125 -11.523 -9.133 1 94.94 52 ALA B O 1
ATOM 1925 N N . LYS B 1 53 ? -19.219 -12.406 -8.414 1 95.19 53 LYS B N 1
ATOM 1926 C CA . LYS B 1 53 ? -19.5 -13.75 -8.898 1 95.19 53 LYS B CA 1
ATOM 1927 C C . LYS B 1 53 ? -20.312 -14.539 -7.887 1 95.19 53 LYS B C 1
ATOM 1929 O O . LYS B 1 53 ? -20.578 -15.727 -8.094 1 95.19 53 LYS B O 1
ATOM 1934 N N . GLY B 1 54 ? -20.609 -13.945 -6.781 1 96 54 GLY B N 1
ATOM 1935 C CA . GLY B 1 54 ? -21.5 -14.562 -5.816 1 96 54 GLY B CA 1
ATOM 1936 C C . GLY B 1 54 ? -20.766 -15.289 -4.707 1 96 54 GLY B C 1
ATOM 1937 O O . GLY B 1 54 ? -21.391 -15.93 -3.859 1 96 54 GLY B O 1
ATOM 1938 N N . VAL B 1 55 ? -19.453 -15.172 -4.68 1 96.69 55 VAL B N 1
ATOM 1939 C CA . VAL B 1 55 ? -18.672 -15.781 -3.596 1 96.69 55 VAL B CA 1
ATOM 1940 C C . VAL B 1 55 ? -18.828 -14.945 -2.326 1 96.69 55 VAL B C 1
ATOM 1942 O O . VAL B 1 55 ? -18.797 -13.711 -2.379 1 96.69 55 VAL B O 1
ATOM 1945 N N . GLU B 1 56 ? -19.078 -15.578 -1.196 1 97.06 56 GLU B N 1
ATOM 1946 C CA . GLU B 1 56 ? -19.203 -14.883 0.078 1 97.06 56 GLU B CA 1
ATOM 1947 C C . GLU B 1 56 ? -17.844 -14.438 0.604 1 97.06 56 GLU B C 1
ATOM 1949 O O . GLU B 1 56 ? -17.266 -15.094 1.471 1 97.06 56 GLU B O 1
ATOM 1954 N N . ILE B 1 57 ? -17.375 -13.344 0.158 1 97.56 57 ILE B N 1
ATOM 1955 C CA . ILE B 1 57 ? -16.094 -12.789 0.562 1 97.56 57 ILE B CA 1
ATOM 1956 C C . ILE B 1 57 ? -16.297 -11.414 1.201 1 97.56 57 ILE B C 1
ATOM 1958 O O . ILE B 1 57 ? -17.141 -10.633 0.755 1 97.56 57 ILE B O 1
ATOM 1962 N N . ASP B 1 58 ? -15.672 -11.172 2.326 1 98.56 58 ASP B N 1
ATOM 1963 C CA . ASP B 1 58 ? -15.648 -9.875 2.988 1 98.56 58 ASP B CA 1
ATOM 1964 C C . ASP B 1 58 ? -14.5 -9.016 2.461 1 98.56 58 ASP B C 1
ATOM 1966 O O . ASP B 1 58 ? -13.359 -9.125 2.932 1 98.56 58 ASP B O 1
ATOM 1970 N N . VAL B 1 59 ? -14.781 -8.047 1.593 1 98.38 59 VAL B N 1
ATOM 1971 C CA . VAL B 1 59 ? -13.773 -7.25 0.907 1 98.38 59 VAL B CA 1
ATOM 1972 C C . VAL B 1 59 ? -13.023 -6.379 1.916 1 98.38 59 VAL B C 1
ATOM 1974 O O . VAL B 1 59 ? -11.812 -6.199 1.814 1 98.38 59 VAL B O 1
ATOM 1977 N N . GLU B 1 60 ? -13.781 -5.809 2.875 1 98.69 60 GLU B N 1
ATOM 1978 C CA . GLU B 1 60 ? -13.125 -5.023 3.92 1 98.69 60 GLU B CA 1
ATOM 1979 C C . GLU B 1 60 ? -12.055 -5.84 4.637 1 98.69 60 GLU B C 1
ATOM 1981 O O . GLU B 1 60 ? -10.922 -5.379 4.801 1 98.69 60 GLU B O 1
ATOM 1986 N N . ARG B 1 61 ? -12.477 -6.992 5.027 1 98.5 61 ARG B N 1
ATOM 1987 C CA . ARG B 1 61 ? -11.57 -7.875 5.75 1 98.5 61 ARG B CA 1
ATOM 1988 C C . ARG B 1 61 ? -10.359 -8.242 4.895 1 98.5 61 ARG B C 1
ATOM 1990 O O . ARG B 1 61 ? -9.227 -8.211 5.367 1 98.5 61 ARG B O 1
ATOM 1997 N N . ALA B 1 62 ? -10.547 -8.578 3.607 1 98.88 62 ALA B N 1
ATOM 1998 C CA . ALA B 1 62 ? -9.461 -8.914 2.689 1 98.88 62 ALA B CA 1
ATOM 1999 C C . ALA B 1 62 ? -8.484 -7.754 2.545 1 98.88 62 ALA B C 1
ATOM 2001 O O . ALA B 1 62 ? -7.266 -7.953 2.57 1 98.88 62 ALA B O 1
ATOM 2002 N N . LEU B 1 63 ? -9 -6.551 2.455 1 98.81 63 LEU B N 1
ATOM 2003 C CA . LEU B 1 63 ? -8.156 -5.375 2.295 1 98.81 63 LEU B CA 1
ATOM 2004 C C . LEU B 1 63 ? -7.371 -5.09 3.57 1 98.81 63 LEU B C 1
ATOM 2006 O O . LEU B 1 63 ? -6.199 -4.715 3.512 1 98.81 63 LEU B O 1
ATOM 2010 N N . LYS B 1 64 ? -8.047 -5.23 4.707 1 98.69 64 LYS B N 1
ATOM 2011 C CA . LYS B 1 64 ? -7.332 -5.062 5.969 1 98.69 64 LYS B CA 1
ATOM 2012 C C . LYS B 1 64 ? -6.152 -6.027 6.066 1 98.69 64 LYS B C 1
ATOM 2014 O O . LYS B 1 64 ? -5.047 -5.629 6.434 1 98.69 64 LYS B O 1
ATOM 2019 N N . ILE B 1 65 ? -6.391 -7.266 5.691 1 98.81 65 ILE B N 1
ATOM 2020 C CA . ILE B 1 65 ? -5.344 -8.281 5.738 1 98.81 65 ILE B CA 1
ATOM 2021 C C . ILE B 1 65 ? -4.219 -7.91 4.773 1 98.81 65 ILE B C 1
ATOM 2023 O O . ILE B 1 65 ? -3.041 -7.98 5.133 1 98.81 65 ILE B O 1
ATOM 2027 N N . ALA B 1 66 ? -4.578 -7.504 3.578 1 98.88 66 ALA B N 1
ATOM 2028 C CA . ALA B 1 66 ? -3.582 -7.16 2.566 1 98.88 66 ALA B CA 1
ATOM 2029 C C . ALA B 1 66 ? -2.688 -6.02 3.041 1 98.88 66 ALA B C 1
ATOM 2031 O O . ALA B 1 66 ? -1.475 -6.043 2.82 1 98.88 66 ALA B O 1
ATOM 2032 N N . VAL B 1 67 ? -3.225 -5.035 3.719 1 98.62 67 VAL B N 1
ATOM 2033 C CA . VAL B 1 67 ? -2.502 -3.857 4.191 1 98.62 67 VAL B CA 1
ATOM 2034 C C . VAL B 1 67 ? -1.602 -4.242 5.363 1 98.62 67 VAL B C 1
ATOM 2036 O O . VAL B 1 67 ? -0.504 -3.699 5.516 1 98.62 67 VAL B O 1
ATOM 2039 N N . LEU B 1 68 ? -1.959 -5.254 6.113 1 98.25 68 LEU B N 1
ATOM 2040 C CA . LEU B 1 68 ? -1.283 -5.566 7.367 1 98.25 68 LEU B CA 1
ATOM 2041 C C . LEU B 1 68 ? -0.275 -6.691 7.18 1 98.25 68 LEU B C 1
ATOM 2043 O O . LEU B 1 68 ? 0.593 -6.902 8.031 1 98.25 68 LEU B O 1
ATOM 2047 N N . HIS B 1 69 ? -0.335 -7.445 6.098 1 97.94 69 HIS B N 1
ATOM 2048 C CA . HIS B 1 69 ? 0.245 -8.781 6.035 1 97.94 69 HIS B CA 1
ATOM 2049 C C . HIS B 1 69 ? 1.761 -8.734 6.199 1 97.94 69 HIS B C 1
ATOM 2051 O O . HIS B 1 69 ? 2.35 -9.609 6.832 1 97.94 69 HIS B O 1
ATOM 2057 N N . ASP B 1 70 ? 2.379 -7.695 5.785 1 97.25 70 ASP B N 1
ATOM 2058 C CA . ASP B 1 70 ? 3.836 -7.637 5.84 1 97.25 70 ASP B CA 1
ATOM 2059 C C . ASP B 1 70 ? 4.309 -6.684 6.938 1 97.25 70 ASP B C 1
ATOM 2061 O O . ASP B 1 70 ? 5.5 -6.391 7.039 1 97.25 70 ASP B O 1
ATOM 2065 N N . LEU B 1 71 ? 3.414 -6.121 7.738 1 97 71 LEU B N 1
ATOM 2066 C CA . LEU B 1 71 ? 3.748 -5.07 8.695 1 97 71 LEU B CA 1
ATOM 2067 C C . LEU B 1 71 ? 4.82 -5.543 9.664 1 97 71 LEU B C 1
ATOM 2069 O O . LEU B 1 71 ? 5.672 -4.758 10.086 1 97 71 LEU B O 1
ATOM 2073 N N . ALA B 1 72 ? 4.801 -6.836 9.992 1 95.25 72 ALA B N 1
ATOM 2074 C CA . ALA B 1 72 ? 5.781 -7.387 10.93 1 95.25 72 ALA B CA 1
ATOM 2075 C C . ALA B 1 72 ? 7.195 -7.277 10.367 1 95.25 72 ALA B C 1
ATOM 2077 O O . ALA B 1 72 ? 8.164 -7.215 11.125 1 95.25 72 ALA B O 1
ATOM 2078 N N . GLU B 1 73 ? 7.34 -7.188 9.078 1 96.12 73 GLU B N 1
ATOM 2079 C CA . GLU B 1 73 ? 8.648 -7.109 8.43 1 96.12 73 GLU B CA 1
ATOM 2080 C C . GLU B 1 73 ? 9.305 -5.754 8.672 1 96.12 73 GLU B C 1
ATOM 2082 O O . GLU B 1 73 ? 10.508 -5.59 8.453 1 96.12 73 GLU B O 1
ATOM 2087 N N . ALA B 1 74 ? 8.547 -4.789 9.172 1 96.25 74 ALA B N 1
ATOM 2088 C CA . ALA B 1 74 ? 9.133 -3.51 9.555 1 96.25 74 ALA B CA 1
ATOM 2089 C C . ALA B 1 74 ? 10.18 -3.693 10.656 1 96.25 74 ALA B C 1
ATOM 2091 O O . ALA B 1 74 ? 11.102 -2.885 10.781 1 96.25 74 ALA B O 1
ATOM 2092 N N . ARG B 1 75 ? 10.062 -4.773 11.398 1 93.69 75 ARG B N 1
ATOM 2093 C CA . ARG B 1 75 ? 10.984 -5.055 12.492 1 93.69 75 ARG B CA 1
ATOM 2094 C C . ARG B 1 75 ? 11.898 -6.227 12.148 1 93.69 75 ARG B C 1
ATOM 2096 O O . ARG B 1 75 ? 13.117 -6.148 12.336 1 93.69 75 ARG B O 1
ATOM 2103 N N . VAL B 1 76 ? 11.297 -7.25 11.539 1 93.38 76 VAL B N 1
ATOM 2104 C CA . VAL B 1 76 ? 12.039 -8.484 11.336 1 93.38 76 VAL B CA 1
ATOM 2105 C C . VAL B 1 76 ? 12.789 -8.43 10.008 1 93.38 76 VAL B C 1
ATOM 2107 O O . VAL B 1 76 ? 13.711 -9.211 9.766 1 93.38 76 VAL B O 1
ATOM 2110 N N . THR B 1 77 ? 12.406 -7.469 9.148 1 91 77 THR B N 1
ATOM 2111 C CA . THR B 1 77 ? 12.945 -7.312 7.801 1 91 77 THR B CA 1
ATOM 2112 C C . THR B 1 77 ? 12.5 -8.461 6.898 1 91 77 THR B C 1
ATOM 2114 O O . THR B 1 77 ? 11.641 -9.258 7.281 1 91 77 THR B O 1
ATOM 2117 N N . ASP B 1 78 ? 12.883 -8.398 5.656 1 91.12 78 ASP B N 1
ATOM 2118 C CA . ASP B 1 78 ? 12.547 -9.453 4.707 1 91.12 78 ASP B CA 1
ATOM 2119 C C . ASP B 1 78 ? 13.586 -10.57 4.738 1 91.12 78 ASP B C 1
ATOM 2121 O O . ASP B 1 78 ? 14.594 -10.508 4.031 1 91.12 78 ASP B O 1
ATOM 2125 N N . ILE B 1 79 ? 13.305 -11.562 5.449 1 86.81 79 ILE B N 1
ATOM 2126 C CA . ILE B 1 79 ? 14.227 -12.688 5.582 1 86.81 79 ILE B CA 1
ATOM 2127 C C . ILE B 1 79 ? 14.062 -13.625 4.391 1 86.81 79 ILE B C 1
ATOM 2129 O O . ILE B 1 79 ? 13.008 -14.242 4.219 1 86.81 79 ILE B O 1
ATOM 2133 N N . PRO B 1 80 ? 15.141 -13.797 3.686 1 84.75 80 PRO B N 1
ATOM 2134 C CA . PRO B 1 80 ? 15.031 -14.641 2.494 1 84.75 80 PRO B CA 1
ATOM 2135 C C . PRO B 1 80 ? 14.898 -16.125 2.83 1 84.75 80 PRO B C 1
ATOM 2137 O O . PRO B 1 80 ? 15.234 -16.547 3.943 1 84.75 80 PRO B O 1
ATOM 2140 N N . LEU B 1 81 ? 14.422 -16.875 1.864 1 80 81 LEU B N 1
ATOM 2141 C CA . LEU B 1 81 ? 14.172 -18.297 2.037 1 80 81 LEU B CA 1
ATOM 2142 C C . LEU B 1 81 ? 15.438 -19.016 2.512 1 80 81 LEU B C 1
ATOM 2144 O O . LEU B 1 81 ? 15.367 -19.922 3.352 1 80 81 LEU B O 1
ATOM 2148 N N . THR B 1 82 ? 16.594 -18.688 2.045 1 80.88 82 THR B N 1
ATOM 2149 C CA . THR B 1 82 ? 17.844 -19.328 2.396 1 80.88 82 THR B CA 1
ATOM 2150 C C . THR B 1 82 ? 18.141 -19.156 3.885 1 80.88 82 THR B C 1
ATOM 2152 O O . THR B 1 82 ? 18.703 -20.047 4.516 1 80.88 82 THR B O 1
ATOM 2155 N N . ALA B 1 83 ? 17.766 -18.062 4.441 1 82.94 83 ALA B N 1
ATOM 2156 C CA . ALA B 1 83 ? 18.047 -17.766 5.844 1 82.94 83 ALA B CA 1
ATOM 2157 C C . ALA B 1 83 ? 16.984 -18.375 6.754 1 82.94 83 ALA B C 1
ATOM 2159 O O . ALA B 1 83 ? 17.234 -18.625 7.938 1 82.94 83 ALA B O 1
ATOM 2160 N N . GLN B 1 84 ? 15.812 -18.594 6.125 1 84.5 84 GLN B N 1
ATOM 2161 C CA . GLN B 1 84 ? 14.703 -19.125 6.918 1 84.5 84 GLN B CA 1
ATOM 2162 C C . GLN B 1 84 ? 15 -20.547 7.379 1 84.5 84 GLN B C 1
ATOM 2164 O O . GLN B 1 84 ? 14.398 -21.031 8.344 1 84.5 84 GLN B O 1
ATOM 2169 N N . TYR B 1 85 ? 15.93 -21.188 6.727 1 81.12 85 TYR B N 1
ATOM 2170 C CA . TYR B 1 85 ? 16.375 -22.516 7.121 1 81.12 85 TYR B CA 1
ATOM 2171 C C . TYR B 1 85 ? 17.047 -22.484 8.492 1 81.12 85 TYR B C 1
ATOM 2173 O O . TYR B 1 85 ? 16.938 -23.438 9.266 1 81.12 85 TYR B O 1
ATOM 2181 N N . TYR B 1 86 ? 17.625 -21.469 8.828 1 84.12 86 TYR B N 1
ATOM 2182 C CA . TYR B 1 86 ? 18.422 -21.344 10.039 1 84.12 86 TYR B CA 1
ATOM 2183 C C . TYR B 1 86 ? 17.656 -20.625 11.141 1 84.12 86 TYR B C 1
ATOM 2185 O O . TYR B 1 86 ? 18.031 -20.688 12.312 1 84.12 86 TYR B O 1
ATOM 2193 N N . LEU B 1 87 ? 16.562 -19.969 10.727 1 83.5 87 LEU B N 1
ATOM 2194 C CA . LEU B 1 87 ? 15.805 -19.125 11.656 1 83.5 87 LEU B CA 1
ATOM 2195 C C . LEU B 1 87 ? 14.32 -19.469 11.594 1 83.5 87 LEU B C 1
ATOM 2197 O O . LEU B 1 87 ? 13.805 -19.828 10.531 1 83.5 87 LEU B O 1
ATOM 2201 N N . ASP B 1 88 ? 13.773 -19.328 12.664 1 88.31 88 ASP B N 1
ATOM 2202 C CA . ASP B 1 88 ? 12.32 -19.469 12.672 1 88.31 88 ASP B CA 1
ATOM 2203 C C . ASP B 1 88 ? 11.633 -18.156 12.352 1 88.31 88 ASP B C 1
ATOM 2205 O O . ASP B 1 88 ? 11.25 -17.406 13.266 1 88.31 88 ASP B O 1
ATOM 2209 N N . LYS B 1 89 ? 11.43 -17.906 11.094 1 87.69 89 LYS B N 1
ATOM 2210 C CA . LYS B 1 89 ? 10.852 -16.641 10.641 1 87.69 89 LYS B CA 1
ATOM 2211 C C . LYS B 1 89 ? 9.438 -16.453 11.203 1 87.69 89 LYS B C 1
ATOM 2213 O O . LYS B 1 89 ? 9.062 -15.352 11.594 1 87.69 89 LYS B O 1
ATOM 2218 N N . GLY B 1 90 ? 8.719 -17.531 11.266 1 89.31 90 GLY B N 1
ATOM 2219 C CA . GLY B 1 90 ? 7.352 -17.453 11.75 1 89.31 90 GLY B CA 1
ATOM 2220 C C . GLY B 1 90 ? 7.246 -16.984 13.18 1 89.31 90 GLY B C 1
ATOM 2221 O O . GLY B 1 90 ? 6.426 -16.125 13.5 1 89.31 90 GLY B O 1
ATOM 2222 N N . LYS B 1 91 ? 8.094 -17.516 13.992 1 90 91 LYS B N 1
ATOM 2223 C CA . LYS B 1 91 ? 8.102 -17.141 15.398 1 90 91 LYS B CA 1
ATOM 2224 C C . LYS B 1 91 ? 8.508 -15.672 15.562 1 90 91 LYS B C 1
ATOM 2226 O O . LYS B 1 91 ? 7.926 -14.945 16.375 1 90 91 LYS B O 1
ATOM 2231 N N . ALA B 1 92 ? 9.555 -15.266 14.867 1 90.62 92 ALA B N 1
ATOM 2232 C CA . ALA B 1 92 ? 10.031 -13.883 14.938 1 90.62 92 ALA B CA 1
ATOM 2233 C C . ALA B 1 92 ? 8.961 -12.906 14.461 1 90.62 92 ALA B C 1
ATOM 2235 O O . ALA B 1 92 ? 8.734 -11.867 15.086 1 90.62 92 ALA B O 1
ATOM 2236 N N . GLU B 1 93 ? 8.281 -13.258 13.359 1 93.88 93 GLU B N 1
ATOM 2237 C CA . GLU B 1 93 ? 7.234 -12.398 12.812 1 93.88 93 GLU B CA 1
ATOM 2238 C C . GLU B 1 93 ? 6.039 -12.312 13.758 1 93.88 93 GLU B C 1
ATOM 2240 O O . GLU B 1 93 ? 5.41 -11.258 13.875 1 93.88 93 GLU B O 1
ATOM 2245 N N . LYS B 1 94 ? 5.75 -13.398 14.391 1 93.38 94 LYS B N 1
ATOM 2246 C CA . LYS B 1 94 ? 4.648 -13.398 15.352 1 93.38 94 LYS B CA 1
ATOM 2247 C C . LYS B 1 94 ? 4.938 -12.461 16.516 1 93.38 94 LYS B C 1
ATOM 2249 O O . LYS B 1 94 ? 4.074 -11.68 16.922 1 93.38 94 LYS B O 1
ATOM 2254 N N . LYS B 1 95 ? 6.117 -12.555 17.047 1 93.5 95 LYS B N 1
ATOM 2255 C CA . LYS B 1 95 ? 6.516 -11.672 18.141 1 93.5 95 LYS B CA 1
ATOM 2256 C C . LYS B 1 95 ? 6.48 -10.211 17.703 1 93.5 95 LYS B C 1
ATOM 2258 O O . LYS B 1 95 ? 5.961 -9.359 18.438 1 93.5 95 LYS B O 1
ATOM 2263 N N . ALA B 1 96 ? 7 -9.938 16.531 1 93.94 96 ALA B N 1
ATOM 2264 C CA . ALA B 1 96 ? 7.02 -8.578 16 1 93.94 96 ALA B CA 1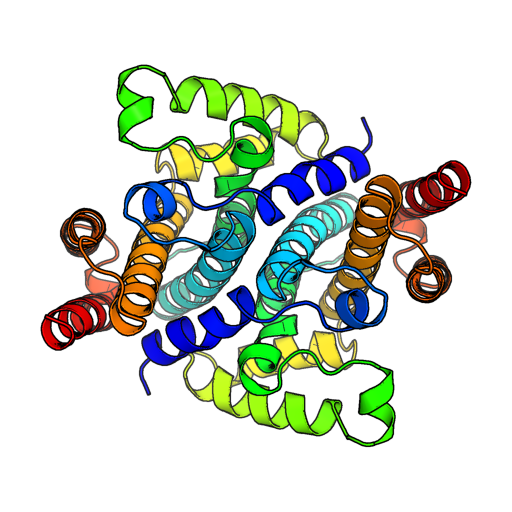
ATOM 2265 C C . ALA B 1 96 ? 5.605 -8.047 15.797 1 93.94 96 ALA B C 1
ATOM 2267 O O . ALA B 1 96 ? 5.312 -6.895 16.125 1 93.94 96 ALA B O 1
ATOM 2268 N N . ALA B 1 97 ? 4.75 -8.883 15.234 1 94.06 97 ALA B N 1
ATOM 2269 C CA . ALA B 1 97 ? 3.365 -8.484 14.992 1 94.06 97 ALA B CA 1
ATOM 2270 C C . ALA B 1 97 ? 2.67 -8.109 16.297 1 94.06 97 ALA B C 1
ATOM 2272 O O . ALA B 1 97 ? 1.997 -7.082 16.375 1 94.06 97 ALA B O 1
ATOM 2273 N N . MET B 1 98 ? 2.855 -8.914 17.281 1 93.06 98 MET B N 1
ATOM 2274 C CA . MET B 1 98 ? 2.242 -8.656 18.578 1 93.06 98 MET B CA 1
ATOM 2275 C C . MET B 1 98 ? 2.703 -7.316 19.141 1 93.06 98 MET B C 1
ATOM 2277 O O . MET B 1 98 ? 1.887 -6.527 19.625 1 93.06 98 MET B O 1
ATOM 2281 N N . GLU B 1 99 ? 3.932 -7.07 19.047 1 92.25 99 GLU B N 1
ATOM 2282 C CA . GLU B 1 99 ? 4.492 -5.84 19.594 1 92.25 99 GLU B CA 1
ATOM 2283 C C . GLU B 1 99 ? 4.031 -4.621 18.797 1 92.25 99 GLU B C 1
ATOM 2285 O O . GLU B 1 99 ? 3.832 -3.545 19.375 1 92.25 99 GLU B O 1
ATOM 2290 N N . LEU B 1 100 ? 3.902 -4.805 17.516 1 92.5 100 LEU B N 1
ATOM 2291 C CA . LEU B 1 100 ? 3.484 -3.701 16.656 1 92.5 100 LEU B CA 1
ATOM 2292 C C . LEU B 1 100 ? 2.01 -3.377 16.875 1 92.5 100 LEU B C 1
ATOM 2294 O O . LEU B 1 100 ? 1.637 -2.209 16.984 1 92.5 100 LEU B O 1
ATOM 2298 N N . PHE B 1 101 ? 1.174 -4.406 16.984 1 92.69 101 PHE B N 1
ATOM 2299 C CA . PHE B 1 101 ? -0.269 -4.191 16.984 1 92.69 101 PHE B CA 1
ATOM 2300 C C . PHE B 1 101 ? -0.732 -3.701 18.359 1 92.69 101 PHE B C 1
ATOM 2302 O O . PHE B 1 101 ? -1.802 -3.1 18.484 1 92.69 101 PHE B O 1
ATOM 2309 N N . ILE B 1 102 ? 0.107 -3.934 19.391 1 89.94 102 ILE B N 1
ATOM 2310 C CA . ILE B 1 102 ? -0.257 -3.492 20.734 1 89.94 102 ILE B CA 1
ATOM 2311 C C . ILE B 1 102 ? -0.416 -1.973 20.75 1 89.94 102 ILE B C 1
ATOM 2313 O O . ILE B 1 102 ? -1.154 -1.431 21.578 1 89.94 102 ILE B O 1
ATOM 2317 N N . LYS B 1 103 ? 0.124 -1.27 19.812 1 84.06 103 LYS B N 1
ATOM 2318 C CA . LYS B 1 103 ? 0.12 0.188 19.719 1 84.06 103 LYS B CA 1
ATOM 2319 C C . LYS B 1 103 ? -1.118 0.691 18.984 1 84.06 103 LYS B C 1
ATOM 2321 O O . LYS B 1 103 ? -1.327 1.9 18.859 1 84.06 103 LYS B O 1
ATOM 2326 N N . THR B 1 104 ? -1.965 -0.194 18.547 1 89.38 104 THR B N 1
ATOM 2327 C CA . THR B 1 104 ? -3.117 0.173 17.734 1 89.38 104 THR B CA 1
ATOM 2328 C C . THR B 1 104 ? -4.391 0.191 18.562 1 89.38 104 THR B C 1
ATOM 2330 O O . THR B 1 104 ? -4.41 -0.331 19.688 1 89.38 104 THR B O 1
ATOM 2333 N N . PRO B 1 105 ? -5.457 0.811 18.125 1 82 105 PRO B N 1
ATOM 2334 C CA . PRO B 1 105 ? -6.711 0.891 18.875 1 82 105 PRO B CA 1
ATOM 2335 C C . PRO B 1 105 ? -7.398 -0.465 19.031 1 82 105 PRO B C 1
ATOM 2337 O O . PRO B 1 105 ? -8.195 -0.658 19.938 1 82 105 PRO B O 1
ATOM 2340 N N . ASN B 1 106 ? -7.078 -1.419 18.172 1 91.5 106 ASN B N 1
ATOM 2341 C CA . ASN B 1 106 ? -7.688 -2.744 18.203 1 91.5 106 ASN B CA 1
ATOM 2342 C C . ASN B 1 106 ? -6.652 -3.846 18 1 91.5 106 ASN B C 1
ATOM 2344 O O . ASN B 1 106 ? -6.734 -4.605 17.031 1 91.5 106 ASN B O 1
ATOM 2348 N N . PRO B 1 107 ? -5.809 -4.008 18.984 1 93.06 107 PRO B N 1
ATOM 2349 C CA . PRO B 1 107 ? -4.68 -4.922 18.797 1 93.06 107 PRO B CA 1
ATOM 2350 C C . PRO B 1 107 ? -5.121 -6.359 18.531 1 93.06 107 PRO B C 1
ATOM 2352 O O . PRO B 1 107 ? -4.535 -7.043 17.688 1 93.06 107 PRO B O 1
ATOM 2355 N N . ARG B 1 108 ? -6.117 -6.832 19.234 1 94.88 108 ARG B N 1
ATOM 2356 C CA . ARG B 1 108 ? -6.559 -8.211 19.078 1 94.88 108 ARG B CA 1
ATOM 2357 C C . ARG B 1 108 ? -7.086 -8.469 17.672 1 94.88 108 ARG B C 1
ATOM 2359 O O . ARG B 1 108 ? -6.801 -9.508 17.078 1 94.88 108 ARG B O 1
ATOM 2366 N N . GLU B 1 109 ? -7.812 -7.547 17.156 1 96.25 109 GLU B N 1
ATOM 2367 C CA . GLU B 1 109 ? -8.383 -7.688 15.82 1 96.25 109 GLU B CA 1
ATOM 2368 C C . GLU B 1 109 ? -7.297 -7.715 14.75 1 96.25 109 GLU B C 1
ATOM 2370 O O . GLU B 1 109 ? -7.32 -8.562 13.852 1 96.25 109 GLU B O 1
ATOM 2375 N N . TYR B 1 110 ? -6.371 -6.855 14.844 1 97.25 110 TYR B N 1
ATOM 2376 C CA . TYR B 1 110 ? -5.328 -6.77 13.836 1 97.25 110 TYR B CA 1
ATOM 2377 C C . TYR B 1 110 ? -4.414 -7.988 13.883 1 97.25 110 TYR B C 1
ATOM 2379 O O . TYR B 1 110 ? -3.955 -8.469 12.844 1 97.25 110 TYR B O 1
ATOM 2387 N N . PHE B 1 111 ? -4.176 -8.414 15.086 1 96.69 111 PHE B N 1
ATOM 2388 C CA . PHE B 1 111 ? -3.385 -9.633 15.219 1 96.69 111 PHE B CA 1
ATOM 2389 C C . PHE B 1 111 ? -4.113 -10.82 14.602 1 96.69 111 PHE B C 1
ATOM 2391 O O . PHE B 1 111 ? -3.502 -11.648 13.93 1 96.69 111 PHE B O 1
ATOM 2398 N N . ARG B 1 112 ? -5.367 -10.906 14.852 1 97.19 112 ARG B N 1
ATOM 2399 C CA . ARG B 1 112 ? -6.176 -11.961 14.258 1 97.19 112 ARG B CA 1
ATOM 2400 C C . ARG B 1 112 ? -6.137 -11.891 12.734 1 97.19 112 ARG B C 1
ATOM 2402 O O . ARG B 1 112 ? -5.984 -12.906 12.062 1 97.19 112 ARG B O 1
ATOM 2409 N N . LEU B 1 113 ? -6.312 -10.727 12.18 1 98.12 113 LEU B N 1
ATOM 2410 C CA . LEU B 1 113 ? -6.25 -10.539 10.734 1 98.12 113 LEU B CA 1
ATOM 2411 C C . LEU B 1 113 ? -4.895 -10.977 10.188 1 98.12 113 LEU B C 1
ATOM 2413 O O . LEU B 1 113 ? -4.832 -11.664 9.164 1 98.12 113 LEU B O 1
ATOM 2417 N N . TRP B 1 114 ? -3.842 -10.578 10.859 1 97.38 114 TRP B N 1
ATOM 2418 C CA . TRP B 1 114 ? -2.492 -10.961 10.461 1 97.38 114 TRP B CA 1
ATOM 2419 C C . TRP B 1 114 ? -2.332 -12.484 10.477 1 97.38 114 TRP B C 1
ATOM 2421 O O . TRP B 1 114 ? -1.755 -13.062 9.555 1 97.38 114 TRP B O 1
ATOM 2431 N N . ARG B 1 115 ? -2.885 -13.18 11.453 1 96.69 115 ARG B N 1
ATOM 2432 C CA . ARG B 1 115 ? -2.814 -14.633 11.578 1 96.69 115 ARG B CA 1
ATOM 2433 C C . ARG B 1 115 ? -3.592 -15.312 10.453 1 96.69 115 ARG B C 1
ATOM 2435 O O . ARG B 1 115 ? -3.205 -16.391 9.992 1 96.69 115 ARG B O 1
ATOM 2442 N N . GLU B 1 116 ? -4.746 -14.75 10.156 1 97.94 116 GLU B N 1
ATOM 2443 C CA . GLU B 1 116 ? -5.531 -15.289 9.047 1 97.94 116 GLU B CA 1
ATOM 2444 C C . GLU B 1 116 ? -4.691 -15.398 7.777 1 97.94 116 GLU B C 1
ATOM 2446 O O . GLU B 1 116 ? -4.848 -16.344 7 1 97.94 116 GLU B O 1
ATOM 2451 N N . TYR B 1 117 ? -3.865 -14.422 7.559 1 97.81 117 TYR B N 1
ATOM 2452 C CA . TYR B 1 117 ? -2.957 -14.461 6.418 1 97.81 117 TYR B CA 1
ATOM 2453 C C . TYR B 1 117 ? -1.862 -15.5 6.629 1 97.81 117 TYR B C 1
ATOM 2455 O O . TYR B 1 117 ? -1.653 -16.375 5.785 1 97.81 117 TYR B O 1
ATOM 2463 N N . GLU B 1 118 ? -1.193 -15.375 7.746 1 95.69 118 GLU B N 1
ATOM 2464 C CA . GLU B 1 118 ? -0.01 -16.188 8.023 1 95.69 118 GLU B CA 1
ATOM 2465 C C . GLU B 1 118 ? -0.344 -17.672 8.008 1 95.69 118 GLU B C 1
ATOM 2467 O O . GLU B 1 118 ? 0.435 -18.484 7.504 1 95.69 118 GLU B O 1
ATOM 2472 N N . GLU B 1 119 ? -1.511 -18.016 8.5 1 95.69 119 GLU B N 1
ATOM 2473 C CA . GLU B 1 119 ? -1.865 -19.422 8.672 1 95.69 119 GLU B CA 1
ATOM 2474 C C . GLU B 1 119 ? -2.977 -19.828 7.711 1 95.69 119 GLU B C 1
ATOM 2476 O O . GLU B 1 119 ? -3.422 -20.984 7.727 1 95.69 119 GLU B O 1
ATOM 2481 N N . GLY B 1 120 ? -3.451 -18.922 6.895 1 96.5 120 GLY B N 1
ATOM 2482 C CA . GLY B 1 120 ? -4.492 -19.219 5.926 1 96.5 120 GLY B CA 1
ATOM 2483 C C . GLY B 1 120 ? -5.793 -19.672 6.566 1 96.5 120 GLY B C 1
ATOM 2484 O O . GLY B 1 120 ? -6.402 -20.641 6.121 1 96.5 120 GLY B O 1
ATOM 2485 N N . LEU B 1 121 ? -6.277 -18.938 7.586 1 96.75 121 LEU B N 1
ATOM 2486 C CA . LEU B 1 121 ? -7.375 -19.391 8.43 1 96.75 121 LEU B CA 1
ATOM 2487 C C . LEU B 1 121 ? -8.719 -18.953 7.867 1 96.75 121 LEU B C 1
ATOM 2489 O O . LEU B 1 121 ? -9.766 -19.438 8.297 1 96.75 121 LEU B O 1
ATOM 2493 N N . SER B 1 122 ? -8.781 -18.047 6.953 1 98.12 122 SER B N 1
ATOM 2494 C CA . SER B 1 122 ? -10.008 -17.531 6.359 1 98.12 122 SER B CA 1
ATOM 2495 C C . SER B 1 122 ? -9.898 -17.453 4.844 1 98.12 122 SER B C 1
ATOM 2497 O O . SER B 1 122 ? -8.797 -17.5 4.293 1 98.12 122 SER B O 1
ATOM 2499 N N . LEU B 1 123 ? -11.023 -17.422 4.219 1 98.31 123 LEU B N 1
ATOM 2500 C CA . LEU B 1 123 ? -11.062 -17.234 2.773 1 98.31 123 LEU B CA 1
ATOM 2501 C C . LEU B 1 123 ? -10.312 -15.961 2.375 1 98.31 123 LEU B C 1
ATOM 2503 O O . LEU B 1 123 ? -9.562 -15.961 1.392 1 98.31 123 LEU B O 1
ATOM 2507 N N . GLU B 1 124 ? -10.523 -14.891 3.154 1 98.75 124 GLU B N 1
ATOM 2508 C CA . GLU B 1 124 ? -9.867 -13.609 2.902 1 98.75 124 GLU B CA 1
ATOM 2509 C C . GLU B 1 124 ? -8.352 -13.727 3.037 1 98.75 124 GLU B C 1
ATOM 2511 O O . GLU B 1 124 ? -7.609 -13.211 2.201 1 98.75 124 GLU B O 1
ATOM 2516 N N . GLY B 1 125 ? -7.914 -14.414 4.082 1 98.62 125 GLY B N 1
ATOM 2517 C CA . GLY B 1 125 ? -6.484 -14.617 4.258 1 98.62 125 GLY B CA 1
ATOM 2518 C C . GLY B 1 125 ? -5.852 -15.398 3.119 1 98.62 125 GLY B C 1
ATOM 2519 O O . GLY B 1 125 ? -4.766 -15.047 2.65 1 98.62 125 GLY B O 1
ATOM 2520 N N . ARG B 1 126 ? -6.523 -16.391 2.688 1 98.62 126 ARG B N 1
ATOM 2521 C CA . ARG B 1 126 ? -6.012 -17.219 1.597 1 98.62 126 ARG B CA 1
ATOM 2522 C C . ARG B 1 126 ? -6.039 -16.453 0.277 1 98.62 126 ARG B C 1
ATOM 2524 O O . ARG B 1 126 ? -5.172 -16.641 -0.577 1 98.62 126 ARG B O 1
ATOM 2531 N N . LEU B 1 127 ? -7.035 -15.609 0.107 1 98.75 127 LEU B N 1
ATOM 2532 C CA . LEU B 1 127 ? -7.07 -14.773 -1.084 1 98.75 127 LEU B CA 1
ATOM 2533 C C . LEU B 1 127 ? -5.859 -13.844 -1.129 1 98.75 127 LEU B C 1
ATOM 2535 O O . LEU B 1 127 ? -5.273 -13.633 -2.193 1 98.75 127 LEU B O 1
ATOM 2539 N N . VAL B 1 128 ? -5.543 -13.234 0.029 1 98.88 128 VAL B N 1
ATOM 2540 C CA . VAL B 1 128 ? -4.395 -12.336 0.073 1 98.88 128 VAL B CA 1
ATOM 2541 C C . VAL B 1 128 ? -3.117 -13.117 -0.228 1 98.88 128 VAL B C 1
ATOM 2543 O O . VAL B 1 128 ? -2.221 -12.609 -0.908 1 98.88 128 VAL B O 1
ATOM 2546 N N . LYS B 1 129 ? -2.988 -14.328 0.221 1 98.44 129 LYS B N 1
ATOM 2547 C CA . LYS B 1 129 ? -1.844 -15.164 -0.128 1 98.44 129 LYS B CA 1
ATOM 2548 C C . LYS B 1 129 ? -1.777 -15.406 -1.634 1 98.44 129 LYS B C 1
ATOM 2550 O O . LYS B 1 129 ? -0.693 -15.414 -2.219 1 98.44 129 LYS B O 1
ATOM 2555 N N . PHE B 1 130 ? -2.922 -15.695 -2.186 1 98.5 130 PHE B N 1
ATOM 2556 C CA . PHE B 1 130 ? -3.021 -15.867 -3.631 1 98.5 130 PHE B CA 1
ATOM 2557 C C . PHE B 1 130 ? -2.576 -14.602 -4.355 1 98.5 130 PHE B C 1
ATOM 2559 O O . PHE B 1 130 ? -1.771 -14.664 -5.289 1 98.5 130 PHE B O 1
ATOM 2566 N N . ALA B 1 131 ? -3.068 -13.445 -3.92 1 98.69 131 ALA B N 1
ATOM 2567 C CA . ALA B 1 131 ? -2.713 -12.156 -4.496 1 98.69 131 ALA B CA 1
ATOM 2568 C C . ALA B 1 131 ? -1.224 -11.867 -4.328 1 98.69 131 ALA B C 1
ATOM 2570 O O . ALA B 1 131 ? -0.59 -11.289 -5.215 1 98.69 131 ALA B O 1
ATOM 2571 N N . ASP B 1 132 ? -0.686 -12.203 -3.197 1 98.56 132 ASP B N 1
ATOM 2572 C CA . ASP B 1 132 ? 0.728 -12.008 -2.889 1 98.56 132 ASP B CA 1
ATOM 2573 C C . ASP B 1 132 ? 1.616 -12.766 -3.875 1 98.56 132 ASP B C 1
ATOM 2575 O O . ASP B 1 132 ? 2.596 -12.211 -4.383 1 98.56 132 ASP B O 1
ATOM 2579 N N . LYS B 1 133 ? 1.288 -13.992 -4.141 1 98 133 LYS B N 1
ATOM 2580 C CA . LYS B 1 133 ? 2.031 -14.805 -5.105 1 98 133 LYS B CA 1
ATOM 2581 C C . LYS B 1 133 ? 1.87 -14.258 -6.52 1 98 133 LYS B C 1
ATOM 2583 O O . LYS B 1 133 ? 2.832 -14.227 -7.293 1 98 133 LYS B O 1
ATOM 2588 N N . LEU B 1 134 ? 0.639 -13.906 -6.832 1 97.94 134 LEU B N 1
ATOM 2589 C CA . LEU B 1 134 ? 0.382 -13.305 -8.133 1 97.94 134 LEU B CA 1
ATOM 2590 C C . LEU B 1 134 ? 1.237 -12.055 -8.336 1 97.94 134 LEU B C 1
ATOM 2592 O O . LEU B 1 134 ? 1.837 -11.867 -9.391 1 97.94 134 LEU B O 1
ATOM 2596 N N . GLU B 1 135 ? 1.249 -11.211 -7.328 1 98.38 135 GLU B N 1
ATOM 2597 C CA . GLU B 1 135 ? 2.045 -9.984 -7.375 1 98.38 135 GLU B CA 1
ATOM 2598 C C . GLU B 1 135 ? 3.521 -10.297 -7.605 1 98.38 135 GLU B C 1
ATOM 2600 O O . GLU B 1 135 ? 4.18 -9.633 -8.406 1 98.38 135 GLU B O 1
ATOM 2605 N N . MET B 1 136 ? 4.004 -11.25 -6.91 1 97.56 136 MET B N 1
ATOM 2606 C CA . MET B 1 136 ? 5.398 -11.664 -7.043 1 97.56 136 MET B CA 1
ATOM 2607 C C . MET B 1 136 ? 5.703 -12.102 -8.469 1 97.56 136 MET B C 1
ATOM 2609 O O . MET B 1 136 ? 6.75 -11.742 -9.023 1 97.56 136 MET B O 1
ATOM 2613 N N . LEU B 1 137 ? 4.836 -12.789 -9.086 1 97.56 137 LEU B N 1
ATOM 2614 C CA . LEU B 1 137 ? 5.059 -13.281 -10.438 1 97.56 137 LEU B CA 1
ATOM 2615 C C . LEU B 1 137 ? 4.992 -12.141 -11.445 1 97.56 137 LEU B C 1
ATOM 2617 O O . LEU B 1 137 ? 5.754 -12.117 -12.422 1 97.56 137 LEU B O 1
ATOM 2621 N N . VAL B 1 138 ? 4.047 -11.25 -11.25 1 97.56 138 VAL B N 1
ATOM 2622 C CA . VAL B 1 138 ? 3.996 -10.055 -12.094 1 97.56 138 VAL B CA 1
ATOM 2623 C C . VAL B 1 138 ? 5.32 -9.305 -11.992 1 97.56 138 VAL B C 1
ATOM 2625 O O . VAL B 1 138 ? 5.867 -8.867 -13.016 1 97.56 138 VAL B O 1
ATOM 2628 N N . GLN B 1 139 ? 5.848 -9.148 -10.789 1 98 139 GLN B N 1
ATOM 2629 C CA . GLN B 1 139 ? 7.117 -8.469 -10.57 1 98 139 GLN B CA 1
ATOM 2630 C C . GLN B 1 139 ? 8.266 -9.227 -11.227 1 98 139 GLN B C 1
ATOM 2632 O O . GLN B 1 139 ? 9.18 -8.617 -11.789 1 98 139 GLN B O 1
ATOM 2637 N N . ALA B 1 140 ? 8.227 -10.555 -11.102 1 96.75 140 ALA B N 1
ATOM 2638 C CA . ALA B 1 140 ? 9.242 -11.367 -11.766 1 96.75 140 ALA B CA 1
ATOM 2639 C C . ALA B 1 140 ? 9.258 -11.117 -13.266 1 96.75 140 ALA B C 1
ATOM 2641 O O . ALA B 1 140 ? 10.32 -10.953 -13.867 1 96.75 140 ALA B O 1
ATOM 2642 N N . HIS B 1 141 ? 8.109 -11.109 -13.828 1 96.5 141 HIS B N 1
ATOM 2643 C CA . HIS B 1 141 ? 7.988 -10.82 -15.258 1 96.5 141 HIS B CA 1
ATOM 2644 C C . HIS B 1 141 ? 8.578 -9.453 -15.594 1 96.5 141 HIS B C 1
ATOM 2646 O O . HIS B 1 141 ? 9.305 -9.32 -16.578 1 96.5 141 HIS B O 1
ATOM 2652 N N . GLU B 1 142 ? 8.273 -8.438 -14.805 1 96.31 142 GLU B N 1
ATOM 2653 C CA . GLU B 1 142 ? 8.797 -7.094 -15.031 1 96.31 142 GLU B CA 1
ATOM 2654 C C . GLU B 1 142 ? 10.32 -7.078 -14.977 1 96.31 142 GLU B C 1
ATOM 2656 O O . GLU B 1 142 ? 10.977 -6.441 -15.805 1 96.31 142 GLU B O 1
ATOM 2661 N N . TYR B 1 143 ? 10.883 -7.73 -14 1 96.5 143 TYR B N 1
ATOM 2662 C CA . TYR B 1 143 ? 12.328 -7.781 -13.859 1 96.5 143 TYR B CA 1
ATOM 2663 C C . TYR B 1 143 ? 12.969 -8.516 -15.031 1 96.5 143 TYR B C 1
ATOM 2665 O O . TYR B 1 143 ? 14.008 -8.094 -15.547 1 96.5 143 TYR B O 1
ATOM 2673 N N . GLU B 1 144 ? 12.375 -9.594 -15.438 1 95.5 144 GLU B N 1
ATOM 2674 C CA . GLU B 1 144 ? 12.898 -10.328 -16.578 1 95.5 144 GLU B CA 1
ATOM 2675 C C . GLU B 1 144 ? 12.852 -9.477 -17.844 1 95.5 144 GLU B C 1
ATOM 2677 O O . GLU B 1 144 ? 13.789 -9.492 -18.656 1 95.5 144 GLU B O 1
ATOM 2682 N N . ASN B 1 145 ? 11.773 -8.781 -18.031 1 93.94 145 ASN B N 1
ATOM 2683 C CA . ASN B 1 145 ? 11.656 -7.879 -19.172 1 93.94 145 ASN B CA 1
ATOM 2684 C C . ASN B 1 145 ? 12.695 -6.766 -19.125 1 93.94 145 ASN B C 1
ATOM 2686 O O . ASN B 1 145 ? 13.102 -6.246 -20.172 1 93.94 145 ASN B O 1
ATOM 2690 N N . ALA B 1 146 ? 13.117 -6.453 -17.953 1 93.62 146 ALA B N 1
ATOM 2691 C CA . ALA B 1 146 ? 14.133 -5.418 -17.766 1 93.62 146 ALA B CA 1
ATOM 2692 C C . ALA B 1 146 ? 15.539 -5.988 -17.969 1 93.62 146 ALA B C 1
ATOM 2694 O O . ALA B 1 146 ? 16.531 -5.254 -17.906 1 93.62 146 ALA B O 1
ATOM 2695 N N . GLY B 1 147 ? 15.648 -7.344 -18.141 1 93.25 147 GLY B N 1
ATOM 2696 C CA . GLY B 1 147 ? 16.922 -7.938 -18.5 1 93.25 147 GLY B CA 1
ATOM 2697 C C . GLY B 1 147 ? 17.516 -8.805 -17.406 1 93.25 147 GLY B C 1
ATOM 2698 O O . GLY B 1 147 ? 18.562 -9.422 -17.594 1 93.25 147 GLY B O 1
ATOM 2699 N N . PHE B 1 148 ? 16.844 -8.812 -16.312 1 94 148 PHE B N 1
ATOM 2700 C CA . PHE B 1 148 ? 17.328 -9.672 -15.234 1 94 148 PHE B CA 1
ATOM 2701 C C . PHE B 1 148 ? 17.047 -11.133 -15.531 1 94 148 PHE B C 1
ATOM 2703 O O . PHE B 1 148 ? 16.047 -11.453 -16.188 1 94 148 PHE B O 1
ATOM 2710 N N . LYS B 1 149 ? 18.031 -11.961 -15.039 1 92.06 149 LYS B N 1
ATOM 2711 C CA . LYS B 1 149 ? 17.906 -13.383 -15.328 1 92.06 149 LYS B CA 1
ATOM 2712 C C . LYS B 1 149 ? 17.953 -14.211 -14.047 1 92.06 149 LYS B C 1
ATOM 2714 O O . LYS B 1 149 ? 17.984 -13.656 -12.945 1 92.06 149 LYS B O 1
ATOM 2719 N N . ASP B 1 150 ? 17.719 -15.5 -14.18 1 90.81 150 ASP B N 1
ATOM 2720 C CA . ASP B 1 150 ? 17.828 -16.469 -13.086 1 90.81 150 ASP B CA 1
ATOM 2721 C C . ASP B 1 150 ? 16.75 -16.234 -12.031 1 90.81 150 ASP B C 1
ATOM 2723 O O . ASP B 1 150 ? 17.031 -16.25 -10.836 1 90.81 150 ASP B O 1
ATOM 2727 N N . LEU B 1 151 ? 15.547 -15.945 -12.547 1 93.62 151 LEU B N 1
ATOM 2728 C CA . LEU B 1 151 ? 14.43 -15.719 -11.633 1 93.62 151 LEU B CA 1
ATOM 2729 C C . LEU B 1 151 ? 13.461 -16.891 -11.656 1 93.62 151 LEU B C 1
ATOM 2731 O O . LEU B 1 151 ? 12.312 -16.766 -11.227 1 93.62 151 LEU B O 1
ATOM 2735 N N . ASP B 1 152 ? 13.93 -18.078 -12.086 1 92.5 152 ASP B N 1
ATOM 2736 C CA . ASP B 1 152 ? 13.102 -19.266 -12.289 1 92.5 152 ASP B CA 1
ATOM 2737 C C . ASP B 1 152 ? 12.492 -19.734 -10.969 1 92.5 152 ASP B C 1
ATOM 2739 O O . ASP B 1 152 ? 11.375 -20.266 -10.945 1 92.5 152 ASP B O 1
ATOM 2743 N N . GLU B 1 153 ? 13.219 -19.578 -9.961 1 91.88 153 GLU B N 1
ATOM 2744 C CA . GLU B 1 153 ? 12.758 -20.062 -8.664 1 91.88 153 GLU B CA 1
ATOM 2745 C C . GLU B 1 153 ? 11.438 -19.406 -8.266 1 91.88 153 GLU B C 1
ATOM 2747 O O . GLU B 1 153 ? 10.578 -20.047 -7.664 1 91.88 153 GLU B O 1
ATOM 2752 N N . PHE B 1 154 ? 11.234 -18.172 -8.602 1 93.69 154 PHE B N 1
ATOM 2753 C CA . PHE B 1 154 ? 10.023 -17.453 -8.227 1 93.69 154 PHE B CA 1
ATOM 2754 C C . PHE B 1 154 ? 8.82 -17.969 -9.008 1 93.69 154 PHE B C 1
ATOM 2756 O O . PHE B 1 154 ? 7.691 -17.969 -8.508 1 93.69 154 PHE B O 1
ATOM 2763 N N . TRP B 1 155 ? 9.031 -18.5 -10.156 1 94.12 155 TRP B N 1
ATOM 2764 C CA . TRP B 1 155 ? 7.953 -18.953 -11.023 1 94.12 155 TRP B CA 1
ATOM 2765 C C . TRP B 1 155 ? 7.395 -20.297 -10.531 1 94.12 155 TRP B C 1
ATOM 2767 O O . TRP B 1 155 ? 6.34 -20.734 -10.992 1 94.12 155 TRP B O 1
ATOM 2777 N N . SER B 1 156 ? 8.102 -20.906 -9.609 1 92.62 156 SER B N 1
ATOM 2778 C CA . SER B 1 156 ? 7.547 -22.109 -8.977 1 92.62 156 SER B CA 1
ATOM 2779 C C . SER B 1 156 ? 6.227 -21.797 -8.281 1 92.62 156 SER B C 1
ATOM 2781 O O . SER B 1 156 ? 5.414 -22.703 -8.055 1 92.62 156 SER B O 1
ATOM 2783 N N . ALA B 1 157 ? 5.977 -20.547 -7.969 1 94.56 157 ALA B N 1
ATOM 2784 C CA . ALA B 1 157 ? 4.734 -20.125 -7.324 1 94.56 157 ALA B CA 1
ATOM 2785 C C . ALA B 1 157 ? 3.539 -20.344 -8.25 1 94.56 157 ALA B C 1
ATOM 2787 O O . ALA B 1 157 ? 2.395 -20.391 -7.789 1 94.56 157 ALA B O 1
ATOM 2788 N N . LEU B 1 158 ? 3.799 -20.453 -9.531 1 95.5 158 LEU B N 1
ATOM 2789 C CA . LEU B 1 158 ? 2.725 -20.688 -10.492 1 95.5 158 LEU B CA 1
ATOM 2790 C C . LEU B 1 158 ? 1.964 -21.969 -10.172 1 95.5 158 LEU B C 1
ATOM 2792 O O . LEU B 1 158 ? 0.736 -22.016 -10.273 1 95.5 158 LEU B O 1
ATOM 2796 N N . ASP B 1 159 ? 2.689 -22.984 -9.766 1 95.12 159 ASP B N 1
ATOM 2797 C CA . ASP B 1 159 ? 2.055 -24.25 -9.398 1 95.12 159 ASP B CA 1
ATOM 2798 C C . ASP B 1 159 ? 1.088 -24.047 -8.227 1 95.12 159 ASP B C 1
ATOM 2800 O O . ASP B 1 159 ? -0.018 -24.594 -8.234 1 95.12 159 ASP B O 1
ATOM 2804 N N . SER B 1 160 ? 1.533 -23.266 -7.293 1 95.69 160 SER B N 1
ATOM 2805 C CA . SER B 1 160 ? 0.689 -23 -6.137 1 95.69 160 SER B CA 1
ATOM 2806 C C . SER B 1 160 ? -0.579 -22.25 -6.543 1 95.69 160 SER B C 1
ATOM 2808 O O . SER B 1 160 ? -1.646 -22.469 -5.961 1 95.69 160 SER B O 1
ATOM 2810 N N . LEU B 1 161 ? -0.473 -21.328 -7.488 1 97.19 161 LEU B N 1
ATOM 2811 C CA . LEU B 1 161 ? -1.641 -20.609 -7.973 1 97.19 161 LEU B CA 1
ATOM 2812 C C . LEU B 1 161 ? -2.609 -21.547 -8.688 1 97.19 161 LEU B C 1
ATOM 2814 O O . LEU B 1 161 ? -3.824 -21.453 -8.5 1 97.19 161 LEU B O 1
ATOM 2818 N N . MET B 1 162 ? -2.096 -22.5 -9.414 1 96.19 162 MET B N 1
ATOM 2819 C CA . MET B 1 162 ? -2.914 -23.406 -10.203 1 96.19 162 MET B CA 1
ATOM 2820 C C . MET B 1 162 ? -3.623 -24.422 -9.297 1 96.19 162 MET B C 1
ATOM 2822 O O . MET B 1 162 ? -4.703 -24.906 -9.633 1 96.19 162 MET B O 1
ATOM 2826 N N . GLU B 1 163 ? -3.102 -24.641 -8.133 1 96.56 163 GLU B N 1
ATOM 2827 C CA . GLU B 1 163 ? -3.676 -25.609 -7.195 1 96.56 163 GLU B CA 1
ATOM 2828 C C . GLU B 1 163 ? -4.602 -24.922 -6.195 1 96.56 163 GLU B C 1
ATOM 2830 O O . GLU B 1 163 ? -5.289 -25.594 -5.422 1 96.56 163 GLU B O 1
ATOM 2835 N N . SER B 1 164 ? -4.641 -23.625 -6.223 1 96.75 164 SER B N 1
ATOM 2836 C CA . SER B 1 164 ? -5.41 -22.844 -5.258 1 96.75 164 SER B CA 1
ATOM 2837 C C . SER B 1 164 ? -6.91 -23 -5.496 1 96.75 164 SER B C 1
ATOM 2839 O O . SER B 1 164 ? -7.34 -23.281 -6.617 1 96.75 164 SER B O 1
ATOM 2841 N N . GLU B 1 165 ? -7.699 -22.828 -4.465 1 97.12 165 GLU B N 1
ATOM 2842 C CA . GLU B 1 165 ? -9.156 -22.844 -4.566 1 97.12 165 GLU B CA 1
ATOM 2843 C C . GLU B 1 165 ? -9.656 -21.672 -5.422 1 97.12 165 GLU B C 1
ATOM 2845 O O . GLU B 1 165 ? -10.805 -21.688 -5.879 1 97.12 165 GLU B O 1
ATOM 2850 N N . PHE B 1 166 ? -8.836 -20.672 -5.652 1 97.56 166 PHE B N 1
ATOM 2851 C CA . PHE B 1 166 ? -9.227 -19.5 -6.41 1 97.56 166 PHE B CA 1
ATOM 2852 C C . PHE B 1 166 ? -8.93 -19.672 -7.895 1 97.56 166 PHE B C 1
ATOM 2854 O O . PHE B 1 166 ? -9.336 -18.859 -8.719 1 97.56 166 PHE B O 1
ATOM 2861 N N . TYR B 1 167 ? -8.227 -20.734 -8.266 1 97 167 TYR B N 1
ATOM 2862 C CA . TYR B 1 167 ? -7.762 -20.922 -9.641 1 97 167 TYR B CA 1
ATOM 2863 C C . TYR B 1 167 ? -8.93 -20.891 -10.617 1 97 167 TYR B C 1
ATOM 2865 O O . TYR B 1 167 ? -8.859 -20.25 -11.664 1 97 167 TYR B O 1
ATOM 2873 N N . GLU B 1 168 ? -9.992 -21.547 -10.289 1 96.19 168 GLU B N 1
ATOM 2874 C CA . GLU B 1 168 ? -11.125 -21.625 -11.203 1 96.19 168 GLU B CA 1
ATOM 2875 C C . GLU B 1 168 ? -11.742 -20.25 -11.445 1 96.19 168 GLU B C 1
ATOM 2877 O O . GLU B 1 168 ? -12.234 -19.969 -12.539 1 96.19 168 GLU B O 1
ATOM 2882 N N . HIS B 1 169 ? -11.742 -19.438 -10.414 1 96.19 169 HIS B N 1
ATOM 2883 C CA . HIS B 1 169 ? -12.305 -18.094 -10.531 1 96.19 169 HIS B CA 1
ATOM 2884 C C . HIS B 1 169 ? -11.391 -17.172 -11.344 1 96.19 169 HIS B C 1
ATOM 2886 O O . HIS B 1 169 ? -11.859 -16.234 -11.977 1 96.19 169 HIS B O 1
ATOM 2892 N N . PHE B 1 170 ? -10.102 -17.484 -11.352 1 96.75 170 PHE B N 1
ATOM 2893 C CA . PHE B 1 170 ? -9.148 -16.578 -11.961 1 96.75 170 PHE B CA 1
ATOM 2894 C C . PHE B 1 170 ? -8.258 -17.312 -12.953 1 96.75 170 PHE B C 1
ATOM 2896 O O . PHE B 1 170 ? -7.07 -17 -13.086 1 96.75 170 PHE B O 1
ATOM 2903 N N . ARG B 1 171 ? -8.766 -18.297 -13.617 1 95.88 171 ARG B N 1
ATOM 2904 C CA . ARG B 1 171 ? -8.031 -19.156 -14.539 1 95.88 171 ARG B CA 1
ATOM 2905 C C . ARG B 1 171 ? -7.387 -18.328 -15.648 1 95.88 171 ARG B C 1
ATOM 2907 O O . ARG B 1 171 ? -6.203 -18.5 -15.953 1 95.88 171 ARG B O 1
ATOM 2914 N N . GLU B 1 172 ? -8.172 -17.453 -16.266 1 94.31 172 GLU B N 1
ATOM 2915 C CA . GLU B 1 172 ? -7.656 -16.656 -17.375 1 94.31 172 GLU B CA 1
ATOM 2916 C C . GLU B 1 172 ? -6.473 -15.797 -16.938 1 94.31 172 GLU B C 1
ATOM 2918 O O . GLU B 1 172 ? -5.488 -15.664 -17.672 1 94.31 172 GLU B O 1
ATOM 2923 N N . LEU B 1 173 ? -6.609 -15.25 -15.781 1 94.38 173 LEU B N 1
ATOM 2924 C CA . LEU B 1 173 ? -5.555 -14.398 -15.234 1 94.38 173 LEU B CA 1
ATOM 2925 C C . LEU B 1 173 ? -4.277 -15.203 -15.008 1 94.38 173 LEU B C 1
ATOM 2927 O O . LEU B 1 173 ? -3.191 -14.773 -15.406 1 94.38 173 LEU B O 1
ATOM 2931 N N . VAL B 1 174 ? -4.379 -16.359 -14.406 1 96.12 174 VAL B N 1
ATOM 2932 C CA . VAL B 1 174 ? -3.236 -17.219 -14.078 1 96.12 174 VAL B CA 1
ATOM 2933 C C . VAL B 1 174 ? -2.6 -17.75 -15.359 1 96.12 174 VAL B C 1
ATOM 2935 O O . VAL B 1 174 ? -1.374 -17.766 -15.492 1 96.12 174 VAL B O 1
ATOM 2938 N N . GLU B 1 175 ? -3.393 -18.109 -16.266 1 95.38 175 GLU B N 1
ATOM 2939 C CA . GLU B 1 175 ? -2.896 -18.625 -17.547 1 95.38 175 GLU B CA 1
ATOM 2940 C C . GLU B 1 175 ? -2.205 -17.531 -18.359 1 95.38 175 GLU B C 1
ATOM 2942 O O . GLU B 1 175 ? -1.208 -17.797 -19.031 1 95.38 175 GLU B O 1
ATOM 2947 N N . GLU B 1 176 ? -2.797 -16.422 -18.344 1 94.69 176 GLU B N 1
ATOM 2948 C CA . GLU B 1 176 ? -2.148 -15.305 -19.016 1 94.69 176 GLU B CA 1
ATOM 2949 C C . GLU B 1 176 ? -0.771 -15.023 -18.422 1 94.69 176 GLU B C 1
ATOM 2951 O O . GLU B 1 176 ? 0.187 -14.766 -19.156 1 94.69 176 GLU B O 1
ATOM 2956 N N . LEU B 1 177 ? -0.689 -15.031 -17.172 1 93.75 177 LEU B N 1
ATOM 2957 C CA . LEU B 1 177 ? 0.581 -14.82 -16.484 1 93.75 177 LEU B CA 1
ATOM 2958 C C . LEU B 1 177 ? 1.586 -15.898 -16.859 1 93.75 177 LEU B C 1
ATOM 2960 O O . LEU B 1 177 ? 2.76 -15.609 -17.094 1 93.75 177 LEU B O 1
ATOM 2964 N N . ALA B 1 178 ? 1.108 -17.109 -16.875 1 92.88 178 ALA B N 1
ATOM 2965 C CA . ALA B 1 178 ? 1.95 -18.234 -17.297 1 92.88 178 ALA B CA 1
ATOM 2966 C C . ALA B 1 178 ? 2.455 -18.031 -18.719 1 92.88 178 ALA B C 1
ATOM 2968 O O . ALA B 1 178 ? 3.6 -18.375 -19.031 1 92.88 178 ALA B O 1
ATOM 2969 N N . GLY B 1 179 ? 1.636 -17.5 -19.516 1 92.44 179 GLY B N 1
ATOM 2970 C CA . GLY B 1 179 ? 1.993 -17.234 -20.906 1 92.44 179 GLY B CA 1
ATOM 2971 C C . GLY B 1 179 ? 3.035 -16.156 -21.062 1 92.44 179 GLY B C 1
ATOM 2972 O O . GLY B 1 179 ? 3.834 -16.188 -22 1 92.44 179 GLY B O 1
ATOM 2973 N N . LEU B 1 180 ? 2.939 -15.148 -20.203 1 88.5 180 LEU B N 1
ATOM 2974 C CA . LEU B 1 180 ? 3.918 -14.07 -20.234 1 88.5 180 LEU B CA 1
ATOM 2975 C C . LEU B 1 180 ? 5.324 -14.602 -19.969 1 88.5 180 LEU B C 1
ATOM 2977 O O . LEU B 1 180 ? 6.301 -14.094 -20.531 1 88.5 180 LEU B O 1
ATOM 2981 N N . ARG B 1 181 ? 5.414 -15.562 -19.156 1 82.56 181 ARG B N 1
ATOM 2982 C CA . ARG B 1 181 ? 6.711 -16.156 -18.844 1 82.56 181 ARG B CA 1
ATOM 2983 C C . ARG B 1 181 ? 7.32 -16.812 -20.078 1 82.56 181 ARG B C 1
ATOM 2985 O O . ARG B 1 181 ? 8.523 -16.688 -20.328 1 82.56 181 ARG B O 1
ATOM 2992 N N . LYS B 1 182 ? 6.574 -17.516 -20.812 1 78.25 182 LYS B N 1
ATOM 2993 C CA . LYS B 1 182 ? 7.016 -18.266 -22 1 78.25 182 LYS B CA 1
ATOM 2994 C C . LYS B 1 182 ? 7.535 -17.312 -23.078 1 78.25 182 LYS B C 1
ATOM 2996 O O . LYS B 1 182 ? 8.477 -17.641 -23.797 1 78.25 182 LYS B O 1
ATOM 3001 N N . GLN B 1 183 ? 7.016 -16.188 -23.094 1 74.56 183 GLN B N 1
ATOM 3002 C CA . GLN B 1 183 ? 7.41 -15.211 -24.109 1 74.56 183 GLN B CA 1
ATOM 3003 C C . GLN B 1 183 ? 8.773 -14.609 -23.797 1 74.56 183 GLN B C 1
ATOM 3005 O O . GLN B 1 183 ? 9.492 -14.18 -24.703 1 74.56 183 GLN B O 1
ATOM 3010 N N . ASN B 1 184 ? 9.07 -14.5 -22.562 1 67 184 ASN B N 1
ATOM 3011 C CA . ASN B 1 184 ? 10.328 -13.867 -22.172 1 67 184 ASN B CA 1
ATOM 3012 C C . ASN B 1 184 ? 11.484 -14.867 -22.172 1 67 184 ASN B C 1
ATOM 3014 O O . ASN B 1 184 ? 12.641 -14.484 -21.969 1 67 184 ASN B O 1
ATOM 3018 N N . ARG B 1 185 ? 11.195 -16.203 -22.281 1 63.81 185 ARG B N 1
ATOM 3019 C CA . ARG B 1 185 ? 12.25 -17.219 -22.375 1 63.81 185 ARG B CA 1
ATOM 3020 C C . ARG B 1 185 ? 12.68 -17.406 -23.828 1 63.81 185 ARG B C 1
ATOM 3022 O O . ARG B 1 185 ? 11.875 -17.25 -24.75 1 63.81 185 ARG B O 1
#